Protein AF-0000000069709014 (afdb_homodimer)

Sequence (276 aa):
MPGSPRDLDAILAPIDGSDCSFRALEFATGMAAQYDATLDVVHVTDEESAATDDLRTRARTLLDAAAIPTDLEVVEELDLEFRPAEQVGKTVLHLVTDRGYDHVVMGHHGSGTFERALIGSAAETVVEADRVPVTIVPMPGSPRDLDAILAPIDGSDCSFRALEFATGMAAQYDATLDVVHVTDEESAATDDLRTRARTLLDAAAIPTDLEVVEELDLEFRPAEQVGKTVLHLVTDRGYDHVVMGHHGSGTFERALIGSAAETVVEADRVPVTIVP

Foldseek 3Di:
DLPDPLAFAEEEQEAALDPQSVVLLLVVLVVCLVRVHEYEYEYEDQDDDPSVVVVVVSSVVSNVVSPHNYDHDYDHDQDPPDDRLLSLLVVVVVCCVVVVGQEYTGEQEHPDDDPDPPGGSSLVSNVVVVDHYYHYTD/DLPDPLAFAEEEQEAALDPQSVVLLLVVLVVCLVRVHEYEYEYEDQDDDPSVVVVVVSSVVSNVVSVHNYHYDYDHDQDPPDDRLLSLLVVVVVCCVVVVGQEYTGEQEHPDDDPDPPGGSSLVSNVVVVDHYYHYTD

InterPro domains:
  IPR006015 Universal stress protein A family [PR01438] (8-26)
  IPR006015 Universal stress protein A family [PR01438] (98-110)
  IPR006015 Universal stress protein A family [PR01438] (116-138)
  IPR006016 UspA [PF00582] (10-138)
  IPR014729 Rossmann-like alpha/beta/alpha sandwich fold [G3DSA:3.40.50.620] (8-138)

Radius of gyration: 18.24 Å; Cα contacts (8 Å, |Δi|>4): 595; chains: 2; bounding box: 40×60×38 Å

Nearest PDB structures (foldseek):
  2z09-assembly1_A  TM=7.811E-01  e=1.060E-07  Thermus thermophilus
  5ahw-assembly1_B  TM=8.581E-01  e=7.803E-07  Mycolicibacterium smegmatis MC2 155
  5ahw-assembly2_D  TM=7.615E-01  e=1.285E-06  Mycolicibacterium smegmatis MC2 155
  6hcd-assembly2_D  TM=7.039E-01  e=7.331E-07  Archaeoglobus fulgidus
  6hcd-assembly1_A  TM=7.028E-01  e=1.456E-06  Archaeoglobus fulgidus

Solvent-accessible surface area (backbone atoms only — not comparable to full-atom values): 14237 Å² total; per-residue (Å²): 118,86,63,57,47,74,56,52,59,30,36,37,26,53,38,73,72,28,71,28,14,50,47,11,40,50,30,43,48,26,45,21,56,65,52,72,21,40,35,36,33,35,33,70,34,78,64,96,40,74,66,48,51,53,38,49,51,54,52,47,52,55,43,61,73,59,73,46,74,60,51,78,42,75,42,74,66,45,64,80,87,42,60,68,46,58,38,42,14,50,50,51,49,49,47,34,68,74,69,60,39,58,31,36,26,27,22,36,47,58,75,62,91,65,88,83,49,70,46,23,58,28,49,44,47,45,58,43,64,47,79,46,35,32,32,36,19,74,119,85,61,58,47,74,56,52,59,29,35,36,26,54,37,74,72,27,73,28,14,49,48,11,40,48,30,43,49,26,47,21,57,63,51,72,20,41,35,36,34,37,32,70,34,78,64,96,39,73,66,49,52,53,38,50,52,54,51,48,53,55,43,60,72,59,73,47,76,58,52,77,42,75,42,73,68,49,62,83,88,42,60,67,46,59,39,45,13,50,50,52,48,48,46,34,70,75,70,59,40,57,30,37,27,25,22,34,48,60,75,64,90,65,88,84,50,69,47,24,57,28,48,45,48,46,58,44,63,47,77,47,37,32,33,36,19,74

Structure (mmCIF, N/CA/C/O backbone):
data_AF-0000000069709014-model_v1
#
loop_
_entity.id
_entity.type
_entity.pdbx_description
1 polymer 'UspA domain-containing protein'
#
loop_
_atom_site.group_PDB
_atom_site.id
_atom_site.type_symbol
_atom_site.label_atom_id
_atom_site.label_alt_id
_atom_site.label_comp_id
_atom_site.label_asym_id
_atom_site.label_entity_id
_atom_site.label_seq_id
_atom_site.pdbx_PDB_ins_code
_atom_site.Cartn_x
_atom_site.Cartn_y
_atom_site.Cartn_z
_atom_site.occupancy
_atom_site.B_iso_or_equiv
_atom_site.auth_seq_id
_atom_site.auth_comp_id
_atom_site.auth_asym_id
_atom_site.auth_atom_id
_atom_site.pdbx_PDB_model_num
ATOM 1 N N . MET A 1 1 ? -9.789 6.203 -15.586 1 28.22 1 MET A N 1
ATOM 2 C CA . MET A 1 1 ? -9.727 7.004 -14.367 1 28.22 1 MET A CA 1
ATOM 3 C C . MET A 1 1 ? -9.438 6.133 -13.148 1 28.22 1 MET A C 1
ATOM 5 O O . MET A 1 1 ? -9.867 4.98 -13.094 1 28.22 1 MET A O 1
ATOM 9 N N . PRO A 1 2 ? -8.344 6.383 -12.414 1 37.88 2 PRO A N 1
ATOM 10 C CA . PRO A 1 2 ? -8.266 5.512 -11.242 1 37.88 2 PRO A CA 1
ATOM 11 C C . PRO A 1 2 ? -9.625 5.289 -10.578 1 37.88 2 PRO A C 1
ATOM 13 O O . PRO A 1 2 ? -10.484 6.172 -10.617 1 37.88 2 PRO A O 1
ATOM 16 N N . GLY A 1 3 ? -10.172 4.199 -10.719 1 40.22 3 GLY A N 1
ATOM 17 C CA . GLY A 1 3 ? -11.469 3.959 -10.102 1 40.22 3 GLY A CA 1
ATOM 18 C C . GLY A 1 3 ? -11.625 4.656 -8.766 1 40.22 3 GLY A C 1
ATOM 19 O O . GLY A 1 3 ? -10.656 5.168 -8.203 1 40.22 3 GLY A O 1
ATOM 20 N N . SER A 1 4 ? -12.734 5.082 -8.43 1 50.09 4 SER A N 1
ATOM 21 C CA . SER A 1 4 ? -13.016 5.695 -7.137 1 50.09 4 SER A CA 1
ATOM 22 C C . SER A 1 4 ? -12.461 4.855 -5.996 1 50.09 4 SER A C 1
ATOM 24 O O . SER A 1 4 ? -12.484 3.623 -6.055 1 50.09 4 SER A O 1
ATOM 26 N N . PRO A 1 5 ? -11.469 5.375 -5.23 1 54.69 5 PRO A N 1
ATOM 27 C CA . PRO A 1 5 ? -10.898 4.676 -4.074 1 54.69 5 PRO A CA 1
ATOM 28 C C . PRO A 1 5 ? -11.922 3.805 -3.348 1 54.69 5 PRO A C 1
ATOM 30 O O . PRO A 1 5 ? -11.547 2.961 -2.529 1 54.69 5 PRO A O 1
ATOM 33 N N . ARG A 1 6 ? -13.305 4.062 -3.756 1 61.41 6 ARG A N 1
ATOM 34 C CA . ARG A 1 6 ? -14.375 3.346 -3.066 1 61.41 6 ARG A CA 1
ATOM 35 C C . ARG A 1 6 ? -14.641 1.995 -3.723 1 61.41 6 ARG A C 1
ATOM 37 O O . ARG A 1 6 ? -15.336 1.147 -3.154 1 61.41 6 ARG A O 1
ATOM 44 N N . ASP A 1 7 ? -13.875 1.847 -4.926 1 79.38 7 ASP A N 1
ATOM 45 C CA . ASP A 1 7 ? -14.211 0.583 -5.574 1 79.38 7 ASP A CA 1
ATOM 46 C C . ASP A 1 7 ? -12.953 -0.191 -5.957 1 79.38 7 ASP A C 1
ATOM 48 O O . ASP A 1 7 ? -12.078 0.336 -6.648 1 79.38 7 ASP A O 1
ATOM 52 N N . LEU A 1 8 ? -12.633 -1.187 -5.227 1 88.31 8 LEU A N 1
ATOM 53 C CA . LEU A 1 8 ? -11.617 -2.156 -5.617 1 88.31 8 LEU A CA 1
ATOM 54 C C . LEU A 1 8 ? -12.258 -3.395 -6.238 1 88.31 8 LEU A C 1
ATOM 56 O O . LEU A 1 8 ? -13.133 -4.016 -5.633 1 88.31 8 LEU A O 1
ATOM 60 N N . ASP A 1 9 ? -11.836 -3.676 -7.465 1 89.88 9 ASP A N 1
ATOM 61 C CA . ASP A 1 9 ? -12.508 -4.754 -8.188 1 89.88 9 ASP A CA 1
ATOM 62 C C . ASP A 1 9 ? -11.648 -6.02 -8.203 1 89.88 9 ASP A C 1
ATOM 64 O O . ASP A 1 9 ? -12.164 -7.125 -8.039 1 89.88 9 ASP A O 1
ATOM 68 N N . ALA A 1 10 ? -10.391 -5.789 -8.469 1 91.06 10 ALA A N 1
ATOM 69 C CA . ALA A 1 10 ? -9.508 -6.941 -8.648 1 91.06 10 ALA A CA 1
ATOM 70 C C . ALA A 1 10 ? -8.156 -6.707 -7.98 1 91.06 10 ALA A C 1
ATOM 72 O O . ALA A 1 10 ? -7.418 -5.793 -8.359 1 91.06 10 ALA A O 1
ATOM 73 N N . ILE A 1 11 ? -7.801 -7.586 -7.039 1 93 11 ILE A N 1
ATOM 74 C CA . ILE A 1 11 ? -6.57 -7.477 -6.262 1 93 11 ILE A CA 1
ATOM 75 C C . ILE A 1 11 ? -5.609 -8.602 -6.652 1 93 11 ILE A C 1
ATOM 77 O O . ILE A 1 11 ? -6.027 -9.75 -6.82 1 93 11 ILE A O 1
ATOM 81 N N . LEU A 1 12 ? -4.371 -8.242 -6.891 1 93.44 12 LEU A N 1
ATOM 82 C CA . LEU A 1 12 ? -3.32 -9.219 -7.133 1 93.44 12 LEU A CA 1
ATOM 83 C C . LEU A 1 12 ? -2.391 -9.336 -5.93 1 93.44 12 LEU A C 1
ATOM 85 O O . LEU A 1 12 ? -1.938 -8.32 -5.395 1 93.44 12 LEU A O 1
ATOM 89 N N . ALA A 1 13 ? -2.137 -10.555 -5.523 1 93.88 13 ALA A N 1
ATOM 90 C CA . ALA A 1 13 ? -1.192 -10.812 -4.438 1 93.88 13 ALA A CA 1
ATOM 91 C C . ALA A 1 13 ? -0.098 -11.773 -4.883 1 93.88 13 ALA A C 1
ATOM 93 O O . ALA A 1 13 ? -0.317 -12.992 -4.941 1 93.88 13 ALA A O 1
ATOM 94 N N . PRO A 1 14 ? 1.072 -11.25 -5.16 1 92.94 14 PRO A N 1
ATOM 95 C CA . PRO A 1 14 ? 2.207 -12.141 -5.41 1 92.94 14 PRO A CA 1
ATOM 96 C C . PRO A 1 14 ? 2.779 -12.742 -4.129 1 92.94 14 PRO A C 1
ATOM 98 O O . PRO A 1 14 ? 2.951 -12.031 -3.135 1 92.94 14 PRO A O 1
ATOM 101 N N . ILE A 1 15 ? 3.055 -14.078 -4.168 1 89.88 15 ILE A N 1
ATOM 102 C CA . ILE A 1 15 ? 3.648 -14.734 -3.008 1 89.88 15 ILE A CA 1
ATOM 103 C C . ILE A 1 15 ? 4.871 -15.539 -3.439 1 89.88 15 ILE A C 1
ATOM 105 O O . ILE A 1 15 ? 4.965 -15.969 -4.59 1 89.88 15 ILE A O 1
ATOM 109 N N . ASP A 1 16 ? 5.793 -15.68 -2.459 1 86.19 16 ASP A N 1
ATOM 110 C CA . ASP A 1 16 ? 7.016 -16.406 -2.799 1 86.19 16 ASP A CA 1
ATOM 111 C C . ASP A 1 16 ? 7.324 -17.484 -1.761 1 86.19 16 ASP A C 1
ATOM 113 O O . ASP A 1 16 ? 8.422 -18.047 -1.754 1 86.19 16 ASP A O 1
ATOM 117 N N . GLY A 1 17 ? 6.406 -17.688 -0.845 1 85.81 17 GLY A N 1
ATOM 118 C CA . GLY A 1 17 ? 6.582 -18.719 0.164 1 85.81 17 GLY A CA 1
ATOM 119 C C . GLY A 1 17 ? 7.125 -18.188 1.476 1 85.81 17 GLY A C 1
ATOM 120 O O . GLY A 1 17 ? 7.18 -18.906 2.473 1 85.81 17 GLY A O 1
ATOM 121 N N . SER A 1 18 ? 7.586 -16.984 1.535 1 88.5 18 SER A N 1
ATOM 122 C CA . SER A 1 18 ? 8.078 -16.375 2.768 1 88.5 18 SER A CA 1
ATOM 123 C C . SER A 1 18 ? 6.934 -16.016 3.709 1 88.5 18 SER A C 1
ATOM 125 O O . SER A 1 18 ? 5.793 -15.859 3.27 1 88.5 18 SER A O 1
ATOM 127 N N . ASP A 1 19 ? 7.199 -15.977 5.008 1 91.56 19 ASP A N 1
ATOM 128 C CA . ASP A 1 19 ? 6.199 -15.578 5.992 1 91.56 19 ASP A CA 1
ATOM 129 C C . ASP A 1 19 ? 5.641 -14.188 5.68 1 91.56 19 ASP A C 1
ATOM 131 O O . ASP A 1 19 ? 4.441 -13.945 5.844 1 91.56 19 ASP A O 1
ATOM 135 N N . CYS A 1 20 ? 6.469 -13.344 5.191 1 93.44 20 CYS A N 1
ATOM 136 C CA . CYS A 1 20 ? 6.047 -11.992 4.84 1 93.44 20 CYS A CA 1
ATOM 137 C C . CYS A 1 20 ? 5.043 -12.016 3.691 1 93.44 20 CYS A C 1
ATOM 139 O O . CYS A 1 20 ? 4.039 -11.305 3.723 1 93.44 20 CYS A O 1
ATOM 141 N N . SER A 1 21 ? 5.328 -12.805 2.68 1 92.5 21 SER A N 1
ATOM 142 C CA . SER A 1 21 ? 4.41 -12.883 1.549 1 92.5 21 SER A CA 1
ATOM 143 C C . SER A 1 21 ? 3.068 -13.477 1.964 1 92.5 21 SER A C 1
ATOM 145 O O . SER A 1 21 ? 2.025 -13.102 1.424 1 92.5 21 SER A O 1
ATOM 147 N N . PHE A 1 22 ? 3.082 -14.352 2.969 1 90.88 22 PHE A N 1
ATOM 148 C CA . PHE A 1 22 ? 1.819 -14.93 3.414 1 90.88 22 PHE A CA 1
ATOM 149 C C . PHE A 1 22 ? 1.063 -13.953 4.309 1 90.88 22 PHE A C 1
ATOM 151 O O . PHE A 1 22 ? -0.169 -13.922 4.297 1 90.88 22 PHE A O 1
ATOM 158 N N . ARG A 1 23 ? 1.76 -13.133 5.051 1 93.5 23 ARG A N 1
ATOM 159 C CA . ARG A 1 23 ? 1.081 -12.047 5.754 1 93.5 23 ARG A CA 1
ATOM 160 C C . ARG A 1 23 ? 0.407 -11.094 4.773 1 93.5 23 ARG A C 1
ATOM 162 O O . ARG A 1 23 ? -0.705 -10.625 5.023 1 93.5 23 ARG A O 1
ATOM 169 N N . ALA A 1 24 ? 1.113 -10.883 3.693 1 95.06 24 ALA A N 1
ATOM 170 C CA . ALA A 1 24 ? 0.535 -10.039 2.65 1 95.06 24 ALA A CA 1
ATOM 171 C C . ALA A 1 24 ? -0.708 -10.688 2.047 1 95.06 24 ALA A C 1
ATOM 173 O O . ALA A 1 24 ? -1.701 -10.008 1.778 1 95.06 24 ALA A O 1
ATOM 174 N N . LEU A 1 25 ? -0.618 -11.945 1.846 1 90.62 25 LEU A N 1
ATOM 175 C CA . LEU A 1 25 ? -1.78 -12.656 1.319 1 90.62 25 LEU A CA 1
ATOM 176 C C . LEU A 1 25 ? -2.949 -12.586 2.297 1 90.62 25 LEU A C 1
ATOM 178 O O . LEU A 1 25 ? -4.094 -12.367 1.89 1 90.62 25 LEU A O 1
ATOM 182 N N . GLU A 1 26 ? -2.703 -12.812 3.502 1 90.62 26 GLU A N 1
ATOM 183 C CA . GLU A 1 26 ? -3.756 -12.688 4.504 1 90.62 26 GLU A CA 1
ATOM 184 C C . GLU A 1 26 ? -4.391 -11.297 4.469 1 90.62 26 GLU A C 1
ATOM 186 O O . GLU A 1 26 ? -5.613 -11.172 4.508 1 90.62 26 GLU A O 1
ATOM 191 N N . PHE A 1 27 ? -3.594 -10.305 4.371 1 93.38 27 PHE A N 1
ATOM 192 C CA . PHE A 1 27 ? -4.082 -8.938 4.254 1 93.38 27 PHE A CA 1
ATOM 193 C C . PHE A 1 27 ? -4.941 -8.773 3.008 1 93.38 27 PHE A C 1
ATOM 195 O O . PHE A 1 27 ? -6.027 -8.188 3.066 1 93.38 27 PHE A O 1
ATOM 202 N N . ALA A 1 28 ? -4.449 -9.297 1.929 1 91.94 28 ALA A N 1
ATOM 203 C CA . ALA A 1 28 ? -5.152 -9.203 0.652 1 91.94 28 ALA A CA 1
ATOM 204 C C . ALA A 1 28 ? -6.52 -9.883 0.728 1 91.94 28 ALA A C 1
ATOM 206 O O . ALA A 1 28 ? -7.496 -9.391 0.152 1 91.94 28 ALA A O 1
ATOM 207 N N . THR A 1 29 ? -6.555 -11 1.402 1 88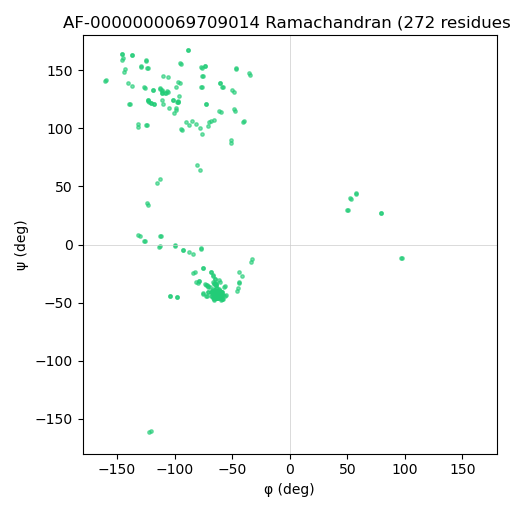.81 29 THR A N 1
ATOM 208 C CA . THR A 1 29 ? -7.82 -11.703 1.551 1 88.81 29 THR A CA 1
ATOM 209 C C . THR A 1 29 ? -8.828 -10.859 2.324 1 88.81 29 THR A C 1
ATOM 211 O O . THR A 1 29 ? -10 -10.789 1.956 1 88.81 29 THR A O 1
ATOM 214 N N . GLY A 1 30 ? -8.398 -10.289 3.383 1 87.81 30 GLY A N 1
ATOM 215 C CA . GLY A 1 30 ? -9.266 -9.383 4.117 1 87.81 30 GLY A CA 1
ATOM 216 C C . GLY A 1 30 ? -9.75 -8.211 3.283 1 87.81 30 GLY A C 1
ATOM 217 O O . GLY A 1 30 ? -10.922 -7.852 3.334 1 87.81 30 GLY A O 1
ATOM 218 N N . MET A 1 31 ? -8.859 -7.656 2.531 1 91.31 31 MET A N 1
ATOM 219 C CA . MET A 1 31 ? -9.203 -6.523 1.677 1 91.31 31 MET A CA 1
ATOM 220 C C . MET A 1 31 ? -10.219 -6.934 0.613 1 91.31 31 MET A C 1
ATOM 222 O O . MET A 1 31 ? -11.203 -6.227 0.38 1 91.31 31 MET A O 1
ATOM 226 N N . ALA A 1 32 ? -9.953 -8.023 0.006 1 88.06 32 ALA A N 1
ATOM 227 C CA . ALA A 1 32 ? -10.867 -8.523 -1.021 1 88.06 32 ALA A CA 1
ATOM 228 C C . ALA A 1 32 ? -12.266 -8.75 -0.448 1 88.06 32 ALA A C 1
ATOM 230 O O . ALA A 1 32 ? -13.266 -8.445 -1.097 1 88.06 32 ALA A O 1
ATOM 231 N N . ALA A 1 33 ? -12.273 -9.273 0.711 1 86.44 33 ALA A N 1
ATOM 232 C CA . ALA A 1 33 ? -13.555 -9.516 1.371 1 86.44 33 ALA A CA 1
ATOM 233 C C . ALA A 1 33 ? -14.281 -8.211 1.662 1 86.44 33 ALA A C 1
ATOM 235 O O . ALA A 1 33 ? -15.492 -8.109 1.453 1 86.44 33 ALA A O 1
ATOM 236 N N . GLN A 1 34 ? -13.555 -7.238 2.152 1 87.31 34 GLN A N 1
ATOM 237 C CA . GLN A 1 34 ? -14.148 -5.953 2.51 1 87.31 34 GLN A CA 1
ATOM 238 C C . GLN A 1 34 ? -14.711 -5.242 1.282 1 87.31 34 GLN A C 1
ATOM 240 O O . GLN A 1 34 ? -15.766 -4.613 1.352 1 87.31 34 GLN A O 1
ATOM 245 N N . TYR A 1 35 ? -14.039 -5.414 0.164 1 89 35 TYR A N 1
ATOM 246 C CA . TYR A 1 35 ? -14.406 -4.656 -1.026 1 89 35 TYR A CA 1
ATOM 247 C C . TYR A 1 35 ? -15.25 -5.508 -1.973 1 89 35 TYR A C 1
ATOM 249 O O . TYR A 1 35 ? -15.672 -5.035 -3.031 1 89 35 TYR A O 1
ATOM 257 N N . ASP A 1 36 ? -15.477 -6.758 -1.541 1 86.94 36 ASP A N 1
ATOM 258 C CA . ASP A 1 36 ? -16.109 -7.711 -2.451 1 86.94 36 ASP A CA 1
ATOM 259 C C . ASP A 1 36 ? -15.359 -7.77 -3.783 1 86.94 36 ASP A C 1
ATOM 261 O O . ASP A 1 36 ? -15.984 -7.715 -4.848 1 86.94 36 ASP A O 1
ATOM 265 N N . ALA A 1 37 ? -14.094 -7.723 -3.695 1 87.62 37 ALA A N 1
ATOM 266 C CA . ALA A 1 37 ? -13.211 -7.754 -4.859 1 87.62 37 ALA A CA 1
ATOM 267 C C . ALA A 1 37 ? -12.727 -9.172 -5.145 1 87.62 37 ALA A C 1
ATOM 269 O O . ALA A 1 37 ? -12.703 -10.016 -4.246 1 87.62 37 ALA A O 1
ATOM 270 N N . THR A 1 38 ? -12.359 -9.398 -6.402 1 86.94 38 THR A N 1
ATOM 271 C CA . THR A 1 38 ?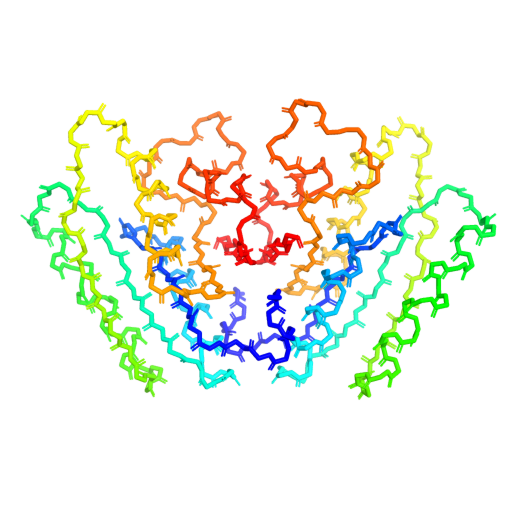 -11.68 -10.648 -6.715 1 86.94 38 THR A CA 1
ATOM 272 C C . THR A 1 38 ? -10.219 -10.594 -6.254 1 86.94 38 THR A C 1
ATOM 274 O O . THR A 1 38 ? -9.617 -9.516 -6.203 1 86.94 38 THR A O 1
ATOM 277 N N . LEU A 1 39 ? -9.75 -11.703 -5.828 1 89.69 39 LEU A N 1
ATOM 278 C CA . LEU A 1 39 ? -8.352 -11.836 -5.43 1 89.69 39 LEU A CA 1
ATOM 279 C C . LEU A 1 39 ? -7.664 -12.938 -6.234 1 89.69 39 LEU A C 1
ATOM 281 O O . LEU A 1 39 ? -8.141 -14.07 -6.277 1 89.69 39 LEU A O 1
ATOM 285 N N . ASP A 1 40 ? -6.59 -12.547 -6.895 1 89.25 40 ASP A N 1
ATOM 286 C CA . ASP A 1 40 ? -5.742 -13.539 -7.555 1 89.25 40 ASP A CA 1
ATOM 287 C C . ASP A 1 40 ? -4.371 -13.617 -6.887 1 89.25 40 ASP A C 1
ATOM 289 O O . ASP A 1 40 ? -3.793 -12.594 -6.52 1 89.25 40 ASP A O 1
ATOM 293 N N . VAL A 1 41 ? -3.986 -14.805 -6.684 1 90.38 41 VAL A N 1
ATOM 294 C CA . VAL A 1 41 ? -2.688 -15.086 -6.078 1 90.38 41 VAL A CA 1
ATOM 295 C C . VAL A 1 41 ? -1.732 -15.641 -7.133 1 90.38 41 VAL A C 1
ATOM 297 O O . VAL A 1 41 ? -2.086 -16.562 -7.875 1 90.38 41 VAL A O 1
ATOM 300 N N . VAL A 1 42 ? -0.531 -15.031 -7.172 1 86.88 42 VAL A N 1
ATOM 301 C CA . VAL A 1 42 ? 0.411 -15.484 -8.188 1 86.88 42 VAL A CA 1
ATOM 302 C C . VAL A 1 42 ? 1.74 -15.852 -7.531 1 86.88 42 VAL A C 1
ATOM 304 O O . VAL A 1 42 ? 2.205 -15.156 -6.625 1 86.88 42 VAL A O 1
ATOM 307 N N . HIS A 1 43 ? 2.211 -16.875 -7.914 1 85.12 43 HIS A N 1
ATOM 308 C CA . HIS A 1 43 ? 3.562 -17.312 -7.578 1 85.12 43 HIS A CA 1
ATOM 309 C C . HIS A 1 43 ? 4.41 -17.5 -8.828 1 85.12 43 HIS A C 1
ATOM 311 O O . HIS A 1 43 ? 4.051 -18.281 -9.719 1 85.12 43 HIS A O 1
ATOM 317 N N . VAL A 1 44 ? 5.508 -16.734 -8.812 1 77.31 44 VAL A N 1
ATOM 318 C CA . VAL A 1 44 ? 6.398 -16.812 -9.969 1 77.31 44 VAL A CA 1
ATOM 319 C C . VAL A 1 44 ? 7.57 -17.734 -9.656 1 77.31 44 VAL A C 1
ATOM 321 O O . VAL A 1 44 ? 8.305 -17.516 -8.688 1 77.31 44 VAL A O 1
ATOM 324 N N . THR A 1 45 ? 7.672 -18.781 -10.328 1 72.94 45 THR A N 1
ATOM 325 C CA . THR A 1 45 ? 8.75 -19.75 -10.125 1 72.94 45 THR A CA 1
ATOM 326 C C . THR A 1 45 ? 9.188 -20.359 -11.453 1 72.94 45 THR A C 1
ATOM 328 O O . THR A 1 45 ? 8.438 -20.328 -12.43 1 72.94 45 THR A O 1
ATOM 331 N N . ASP A 1 46 ? 10.484 -20.688 -11.484 1 64.62 46 ASP A N 1
ATOM 332 C CA . ASP A 1 46 ? 10.984 -21.375 -12.68 1 64.62 46 ASP A CA 1
ATOM 333 C C . ASP A 1 46 ? 10.695 -22.875 -12.609 1 64.62 46 ASP A C 1
ATOM 335 O O . ASP A 1 46 ? 10.828 -23.578 -13.617 1 64.62 46 ASP A O 1
ATOM 339 N N . GLU A 1 47 ? 10.516 -23.406 -11.406 1 62.62 47 GLU A N 1
ATOM 340 C CA . GLU A 1 47 ? 10.352 -24.859 -11.359 1 62.62 47 GLU A CA 1
ATOM 341 C C . GLU A 1 47 ? 9.234 -25.266 -10.398 1 62.62 47 GLU A C 1
ATOM 343 O O . GLU A 1 47 ? 8.984 -24.562 -9.406 1 62.62 47 GLU A O 1
ATOM 348 N N . GLU A 1 48 ? 8.352 -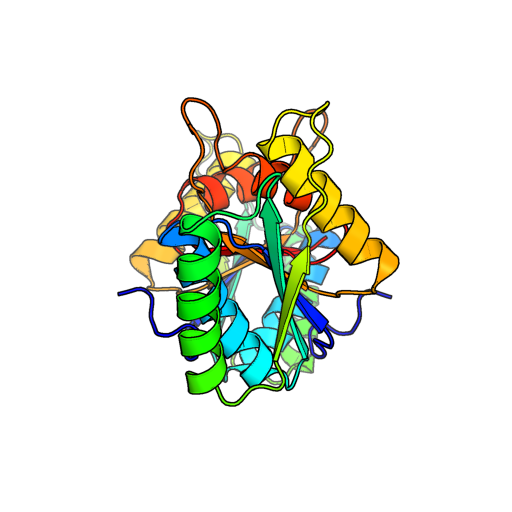26.281 -10.891 1 63.47 48 GLU A N 1
ATOM 349 C CA . GLU A 1 48 ? 7.434 -26.938 -9.961 1 63.47 48 GLU A CA 1
ATOM 350 C C . GLU A 1 48 ? 8.195 -27.812 -8.961 1 63.47 48 GLU A C 1
ATOM 352 O O . GLU A 1 48 ? 9.055 -28.594 -9.344 1 63.47 48 GLU A O 1
ATOM 357 N N . SER A 1 49 ? 8.281 -27.359 -7.73 1 70.81 49 SER A N 1
ATOM 358 C CA . SER A 1 49 ? 8.992 -28.078 -6.672 1 70.81 49 SER A CA 1
ATOM 359 C C . SER A 1 49 ? 8.086 -28.328 -5.473 1 70.81 49 SER A C 1
ATOM 361 O O . SER A 1 49 ? 6.957 -27.844 -5.426 1 70.81 49 SER A O 1
ATOM 363 N N . ALA A 1 50 ? 8.484 -29.328 -4.688 1 69.44 50 ALA A N 1
ATOM 364 C CA . ALA A 1 50 ? 7.793 -29.578 -3.426 1 69.44 50 ALA A CA 1
ATOM 365 C C . ALA A 1 50 ? 7.523 -28.266 -2.684 1 69.44 50 ALA A C 1
ATOM 367 O O . ALA A 1 50 ? 6.477 -28.109 -2.049 1 69.44 50 ALA A O 1
ATOM 368 N N . ALA A 1 51 ? 8.406 -27.422 -2.861 1 71.94 51 ALA A N 1
ATOM 369 C CA . ALA A 1 51 ? 8.25 -26.109 -2.23 1 71.94 51 ALA A CA 1
ATOM 370 C C . ALA A 1 51 ? 7.066 -25.359 -2.818 1 71.94 51 ALA A C 1
ATOM 372 O O . ALA A 1 51 ? 6.32 -24.688 -2.092 1 71.94 51 ALA A O 1
ATOM 373 N N . THR A 1 52 ? 6.914 -25.625 -4.059 1 78.38 52 THR A N 1
ATOM 374 C CA . THR A 1 52 ? 5.789 -24.969 -4.723 1 78.38 52 THR A CA 1
ATOM 375 C C . THR A 1 52 ? 4.465 -25.578 -4.27 1 78.38 52 THR A C 1
ATOM 377 O O . THR A 1 52 ? 3.475 -24.875 -4.094 1 78.38 52 THR A O 1
ATOM 380 N N . ASP A 1 53 ? 4.523 -26.844 -4.031 1 79.25 53 ASP A N 1
ATOM 381 C CA . ASP A 1 53 ? 3.311 -27.516 -3.568 1 79.25 53 ASP A CA 1
ATOM 382 C C . ASP A 1 53 ? 2.926 -27.047 -2.17 1 79.25 53 ASP A C 1
ATOM 384 O O . ASP A 1 53 ? 1.745 -26.828 -1.884 1 79.25 53 ASP A O 1
ATOM 388 N N . ASP A 1 54 ? 3.852 -26.953 -1.354 1 84.06 54 ASP A N 1
ATOM 389 C CA . ASP A 1 54 ? 3.604 -26.484 0.002 1 84.06 54 ASP A CA 1
ATOM 390 C C . ASP A 1 54 ? 3.051 -25.062 -0.009 1 84.06 54 ASP A C 1
ATOM 392 O O . ASP A 1 54 ? 2.146 -24.734 0.762 1 84.06 54 ASP A O 1
ATOM 396 N N . LEU A 1 55 ? 3.625 -24.312 -0.873 1 84.5 55 LEU A N 1
ATOM 397 C CA . LEU A 1 55 ? 3.164 -22.938 -1.025 1 84.5 55 LEU A CA 1
ATOM 398 C C . LEU A 1 55 ? 1.708 -22.906 -1.478 1 84.5 55 LEU A C 1
ATOM 400 O O . LEU A 1 55 ? 0.907 -22.141 -0.937 1 84.5 55 LEU A O 1
ATOM 404 N N . ARG A 1 56 ? 1.395 -23.719 -2.377 1 83.12 56 ARG A N 1
ATOM 405 C CA . ARG A 1 56 ? 0.031 -23.781 -2.893 1 83.12 56 ARG A CA 1
ATOM 406 C C . ARG A 1 56 ? -0.95 -24.188 -1.798 1 83.12 56 ARG A C 1
ATOM 408 O O . ARG A 1 56 ? -2.039 -23.625 -1.689 1 83.12 56 ARG A O 1
ATOM 415 N N . THR A 1 57 ? -0.514 -25.156 -1.038 1 85.56 57 THR A N 1
ATOM 416 C CA . THR A 1 57 ? -1.375 -25.656 0.028 1 85.56 57 THR A CA 1
ATOM 417 C C . THR A 1 57 ? -1.624 -24.578 1.074 1 85.56 57 THR A C 1
ATOM 419 O O . THR A 1 57 ? -2.76 -24.375 1.504 1 85.56 57 THR A O 1
ATOM 422 N N . ARG A 1 58 ? -0.601 -23.922 1.413 1 86.31 58 ARG A N 1
ATOM 423 C CA . ARG A 1 58 ? -0.74 -22.875 2.414 1 86.31 58 ARG A CA 1
ATOM 424 C C . ARG A 1 58 ? -1.606 -21.734 1.891 1 86.31 58 ARG A C 1
ATOM 426 O O . ARG A 1 58 ? -2.447 -21.203 2.619 1 86.31 58 ARG A O 1
ATOM 433 N N . ALA A 1 59 ? -1.376 -21.375 0.693 1 85.06 59 ALA A N 1
ATOM 434 C CA . ALA A 1 59 ? -2.18 -20.312 0.083 1 85.06 59 ALA A CA 1
ATOM 435 C C . ALA A 1 59 ? -3.656 -20.703 0.044 1 85.06 59 ALA A C 1
ATOM 437 O O . ALA A 1 59 ? -4.523 -19.906 0.409 1 85.06 59 ALA A O 1
ATOM 438 N N . ARG A 1 60 ? -3.926 -21.922 -0.32 1 83.69 60 ARG A N 1
ATOM 439 C CA . ARG A 1 60 ? -5.301 -22.406 -0.402 1 83.69 60 ARG A CA 1
ATOM 440 C C . ARG A 1 60 ? -5.969 -22.391 0.968 1 83.69 60 ARG A C 1
ATOM 442 O O . ARG A 1 60 ? -7.152 -22.062 1.083 1 83.69 60 ARG A O 1
ATOM 449 N N . THR A 1 61 ? -5.215 -22.766 1.952 1 84.88 61 THR A N 1
ATOM 450 C CA . THR A 1 61 ? -5.746 -22.766 3.309 1 84.88 61 THR A CA 1
ATOM 451 C C . THR A 1 61 ? -6.195 -21.375 3.713 1 84.88 61 THR A C 1
ATOM 453 O O . THR A 1 61 ? -7.281 -21.203 4.27 1 84.88 61 THR A O 1
ATOM 456 N N . LEU A 1 62 ? -5.383 -20.438 3.41 1 81.62 62 LEU A N 1
ATOM 457 C CA . LEU A 1 62 ? -5.707 -19.047 3.736 1 81.62 62 LEU A CA 1
ATOM 458 C C . LEU A 1 62 ? -6.926 -18.578 2.951 1 81.62 62 LEU A C 1
ATOM 460 O O . LEU A 1 62 ? -7.801 -17.906 3.5 1 81.62 62 LEU A O 1
ATOM 464 N N . LEU A 1 63 ? -6.965 -18.922 1.732 1 82.19 63 LEU A N 1
ATOM 465 C CA . LEU A 1 63 ? -8.047 -18.484 0.854 1 82.19 63 LEU A CA 1
ATOM 466 C C . LEU A 1 63 ? -9.359 -19.141 1.254 1 82.19 63 LEU A C 1
ATOM 468 O O . LEU A 1 63 ? -10.414 -18.5 1.241 1 82.19 63 LEU A O 1
ATOM 472 N N . ASP A 1 64 ? -9.281 -20.391 1.581 1 80.69 64 ASP A N 1
ATOM 473 C CA . ASP A 1 64 ? -10.469 -21.125 1.997 1 80.69 64 ASP A CA 1
ATOM 474 C C . ASP A 1 64 ? -11.039 -20.547 3.295 1 80.69 64 ASP A C 1
ATOM 476 O O . ASP A 1 64 ? -12.258 -20.5 3.471 1 80.69 64 ASP A O 1
ATOM 480 N N . ALA A 1 65 ? -10.172 -20.172 4.094 1 80.38 65 ALA A N 1
ATOM 481 C CA . ALA A 1 65 ? -10.602 -19.609 5.375 1 80.38 65 ALA A CA 1
ATOM 482 C C . ALA A 1 65 ? -11.328 -18.281 5.184 1 80.38 65 ALA A C 1
ATOM 484 O O . ALA A 1 65 ? -12.203 -17.938 5.977 1 80.38 65 ALA A O 1
ATOM 485 N N . ALA A 1 66 ? -11.031 -17.609 4.141 1 74.44 66 ALA A N 1
ATOM 486 C CA . ALA A 1 66 ? -11.578 -16.281 3.914 1 74.44 66 ALA A CA 1
ATOM 487 C C . ALA A 1 66 ? -12.867 -16.344 3.088 1 74.44 66 ALA A C 1
ATOM 489 O O . ALA A 1 66 ? -13.594 -15.359 2.982 1 74.44 66 ALA A O 1
ATOM 490 N N . ALA A 1 67 ? -13.328 -17.453 2.58 1 68.69 67 ALA A N 1
ATOM 491 C CA . ALA A 1 67 ? -14.539 -17.656 1.791 1 68.69 67 ALA A CA 1
ATOM 492 C C . ALA A 1 67 ? -14.617 -16.656 0.641 1 68.69 67 ALA A C 1
ATOM 494 O O . ALA A 1 67 ? -15.688 -16.094 0.364 1 68.69 67 ALA A O 1
ATOM 495 N N . ILE A 1 68 ? -13.562 -16.25 0.172 1 63.94 68 ILE A N 1
ATOM 496 C CA . ILE A 1 68 ? -13.57 -15.25 -0.9 1 63.94 68 ILE A CA 1
ATOM 497 C C . ILE A 1 68 ? -13.383 -15.953 -2.246 1 63.94 68 ILE A C 1
ATOM 499 O O . ILE A 1 68 ? -12.719 -16.984 -2.332 1 63.94 68 ILE A O 1
ATOM 503 N N . PRO A 1 69 ? -14.211 -15.547 -3.266 1 59.81 69 PRO A N 1
ATOM 504 C CA . PRO A 1 69 ? -13.914 -16.031 -4.613 1 59.81 69 PRO A CA 1
ATOM 505 C C . PRO A 1 69 ? -12.461 -15.797 -5.023 1 59.81 69 PRO A C 1
ATOM 507 O O . PRO A 1 69 ? -12 -14.656 -5.023 1 59.81 69 PRO A O 1
ATOM 510 N N . THR A 1 70 ? -11.578 -16.672 -4.734 1 63.28 70 THR A N 1
ATOM 511 C CA . THR A 1 70 ? -10.148 -16.531 -4.988 1 63.28 70 THR A CA 1
ATOM 512 C C . THR A 1 70 ? -9.695 -17.484 -6.094 1 63.28 70 THR A C 1
ATOM 514 O O . THR A 1 70 ? -10.164 -18.625 -6.172 1 63.28 70 THR A O 1
ATOM 517 N N . ASP A 1 71 ? -9.094 -16.859 -7.238 1 64.38 71 ASP A N 1
ATOM 518 C CA . ASP A 1 71 ? -8.367 -17.75 -8.141 1 64.38 71 ASP A CA 1
ATOM 519 C C . ASP A 1 71 ? -6.883 -17.781 -7.801 1 64.38 71 ASP A C 1
ATOM 521 O O . ASP A 1 71 ? -6.242 -16.734 -7.68 1 64.38 71 ASP A O 1
ATOM 525 N N . LEU A 1 72 ? -6.488 -18.766 -7.125 1 63.03 72 LEU A N 1
ATOM 526 C CA . LEU A 1 72 ? -5.051 -18.969 -6.988 1 63.03 72 LEU A CA 1
ATOM 527 C C . LEU A 1 72 ? -4.441 -19.422 -8.312 1 63.03 72 LEU A C 1
ATOM 529 O O . LEU A 1 72 ? -4.867 -20.422 -8.891 1 63.03 72 LEU A O 1
ATOM 533 N N . GLU A 1 73 ? -3.807 -18.469 -8.969 1 63.28 73 GLU A N 1
ATOM 534 C CA . GLU A 1 73 ? -3.082 -18.828 -10.18 1 63.28 73 GLU A CA 1
ATOM 535 C C . GLU A 1 73 ? -1.585 -18.953 -9.922 1 63.28 73 GLU A C 1
ATOM 537 O O . GLU A 1 73 ? -0.996 -18.094 -9.25 1 63.28 73 GLU A O 1
ATOM 542 N N . VAL A 1 74 ? -1.045 -20.047 -10.016 1 58.5 74 VAL A N 1
ATOM 543 C CA . VAL A 1 74 ? 0.402 -20.234 -10.047 1 58.5 74 VAL A CA 1
ATOM 544 C C . VAL A 1 74 ? 0.926 -19.969 -11.461 1 58.5 74 VAL A C 1
ATOM 546 O O . VAL A 1 74 ? 0.486 -20.594 -12.422 1 58.5 74 VAL A O 1
ATOM 549 N N . VAL A 1 75 ? 1.523 -18.828 -11.664 1 59.31 75 VAL A N 1
ATOM 550 C CA . VAL A 1 75 ? 2.123 -18.484 -12.945 1 59.31 75 VAL A CA 1
ATOM 551 C C . VAL A 1 75 ? 3.564 -18.984 -12.992 1 59.31 75 VAL A C 1
ATOM 553 O O . VAL A 1 75 ? 4.375 -18.641 -12.125 1 59.31 75 VAL A O 1
ATOM 556 N N . GLU A 1 76 ? 3.736 -19.938 -13.609 1 53.53 76 GLU A N 1
ATOM 557 C CA . GLU A 1 76 ? 5.059 -20.484 -13.898 1 53.53 76 GLU A CA 1
ATOM 558 C C . GLU A 1 76 ? 5.742 -19.703 -15.016 1 53.53 76 GLU A C 1
ATOM 560 O O . GLU A 1 76 ? 5.461 -19.906 -16.203 1 53.53 76 GLU A O 1
ATOM 565 N N . GLU A 1 77 ? 6.082 -18.422 -14.906 1 52.22 77 GLU A N 1
ATOM 566 C CA . GLU A 1 77 ? 6.703 -17.781 -16.062 1 52.22 77 GLU A CA 1
ATOM 567 C C . GLU A 1 77 ? 8.07 -17.188 -15.695 1 52.22 77 GLU A C 1
ATOM 569 O O . GLU A 1 77 ? 8.195 -15.984 -15.516 1 52.22 77 GLU A O 1
ATOM 574 N N . LEU A 1 78 ? 8.781 -17.734 -14.867 1 51.56 78 LEU A N 1
ATOM 575 C CA . LEU A 1 78 ? 10.016 -16.969 -14.727 1 51.56 78 LEU A CA 1
ATOM 576 C C . LEU A 1 78 ? 10.969 -17.25 -15.891 1 51.56 78 LEU A C 1
ATOM 578 O O . LEU A 1 78 ? 11.188 -18.406 -16.25 1 51.56 78 LEU A O 1
ATOM 582 N N . ASP A 1 79 ? 10.992 -16.375 -16.812 1 47.16 79 ASP A N 1
ATOM 583 C CA . ASP A 1 79 ? 12.078 -16.422 -17.797 1 47.16 79 ASP A CA 1
ATOM 584 C C . ASP A 1 79 ? 13.438 -16.281 -17.109 1 47.16 79 ASP A C 1
ATOM 586 O O . ASP A 1 79 ? 13.641 -15.359 -16.328 1 47.16 79 ASP A O 1
ATOM 590 N N . LEU A 1 80 ? 14.203 -17.328 -17.172 1 42.56 80 LEU A N 1
ATOM 591 C CA . LEU A 1 80 ? 15.555 -17.562 -16.688 1 42.56 80 LEU A CA 1
ATOM 592 C C . LEU A 1 80 ? 16.453 -16.359 -16.953 1 42.56 80 LEU A C 1
ATOM 594 O O . LEU A 1 80 ? 17.562 -16.266 -16.422 1 42.56 80 LEU A O 1
ATOM 598 N N . GLU A 1 81 ? 16.25 -15.594 -17.875 1 46.44 81 GLU A N 1
ATOM 599 C CA . GLU A 1 81 ? 17.281 -14.633 -18.25 1 46.44 81 GLU A CA 1
ATOM 600 C C . GLU A 1 81 ? 17.344 -13.477 -17.25 1 46.44 81 GLU A C 1
ATOM 602 O O . GLU A 1 81 ? 18.328 -12.727 -17.219 1 46.44 81 GLU A O 1
ATOM 607 N N . PHE A 1 82 ? 16.328 -13.227 -16.469 1 49.91 82 PHE A N 1
ATOM 608 C CA . PHE A 1 82 ? 16.344 -12.086 -15.555 1 49.91 82 PHE A CA 1
ATOM 609 C C . PHE A 1 82 ? 16.547 -12.555 -14.117 1 49.91 82 PHE A C 1
ATOM 611 O O . PHE A 1 82 ? 16.25 -13.703 -13.789 1 49.91 82 PHE A O 1
ATOM 618 N N . ARG A 1 83 ? 17.281 -11.695 -13.477 1 56 83 ARG A N 1
ATOM 619 C CA . ARG A 1 83 ? 17.391 -12.016 -12.055 1 56 83 ARG A CA 1
ATOM 620 C C . ARG A 1 83 ? 16.016 -12.297 -11.453 1 56 83 ARG A C 1
ATOM 622 O O . ARG A 1 83 ? 15.039 -11.609 -11.766 1 56 83 ARG A O 1
ATOM 629 N N . PRO A 1 84 ? 15.969 -13.281 -10.812 1 59.75 84 PRO A N 1
ATOM 630 C CA . PRO A 1 84 ? 14.695 -13.844 -10.359 1 59.75 84 PRO A CA 1
ATOM 631 C C . PRO A 1 84 ? 13.766 -12.781 -9.773 1 59.75 84 PRO A C 1
ATOM 633 O O . PRO A 1 84 ? 12.57 -12.758 -10.094 1 59.75 84 PRO A O 1
ATOM 636 N N . ALA A 1 85 ? 14.383 -11.805 -8.977 1 58.28 85 ALA A N 1
ATOM 637 C CA . ALA A 1 85 ? 13.492 -10.852 -8.32 1 58.28 85 ALA A CA 1
ATOM 638 C C . ALA A 1 85 ? 12.961 -9.812 -9.32 1 58.28 85 ALA A C 1
ATOM 640 O O . ALA A 1 85 ? 11.789 -9.445 -9.273 1 58.28 85 ALA A O 1
ATOM 641 N N . GLU A 1 86 ? 13.789 -9.336 -10.18 1 66.69 86 GLU A N 1
ATOM 642 C CA . GLU A 1 86 ? 13.367 -8.398 -11.219 1 66.69 86 GLU A CA 1
ATOM 643 C C . GLU A 1 86 ? 12.32 -9.023 -12.133 1 66.69 86 GLU A C 1
ATOM 645 O O . GLU A 1 86 ? 11.375 -8.352 -12.562 1 66.69 86 GLU A O 1
ATOM 650 N N . GLN A 1 87 ? 12.492 -10.195 -12.219 1 76.94 87 GLN A N 1
ATOM 651 C CA . GLN A 1 87 ? 11.547 -10.898 -13.086 1 76.94 87 GLN A CA 1
ATOM 652 C C . GLN A 1 87 ? 10.172 -11.008 -12.438 1 76.94 87 GLN A C 1
ATOM 654 O O . GLN A 1 87 ? 9.148 -10.891 -13.109 1 76.94 87 GLN A O 1
ATOM 659 N N . VAL A 1 88 ? 10.289 -11.156 -11.148 1 82.44 88 VAL A N 1
ATOM 660 C CA . VAL A 1 88 ? 9.031 -11.273 -10.422 1 82.44 88 VAL A CA 1
ATOM 661 C C . VAL A 1 88 ? 8.258 -9.961 -10.523 1 82.44 88 VAL A C 1
ATOM 663 O O . VAL A 1 88 ? 7.078 -9.953 -10.883 1 82.44 88 VAL A O 1
ATOM 666 N N . GLY A 1 89 ? 8.938 -8.883 -10.273 1 88.44 89 GLY A N 1
ATOM 667 C CA . GLY A 1 89 ? 8.297 -7.578 -10.359 1 88.44 89 GLY A CA 1
ATOM 668 C C . GLY A 1 89 ? 7.75 -7.277 -11.742 1 88.44 89 GLY A C 1
ATOM 669 O O . GLY A 1 89 ? 6.625 -6.785 -11.883 1 88.44 89 GLY A O 1
ATOM 670 N N . LYS A 1 90 ? 8.508 -7.641 -12.703 1 89.06 90 LYS A N 1
ATOM 671 C CA . LYS A 1 90 ? 8.086 -7.406 -14.086 1 89.06 90 LYS A CA 1
ATOM 672 C C . LYS A 1 90 ? 6.875 -8.266 -14.438 1 89.06 90 LYS A C 1
ATOM 674 O O . LYS A 1 90 ? 5.969 -7.812 -15.141 1 89.06 90 LYS A O 1
ATOM 679 N N . THR A 1 91 ? 6.93 -9.445 -13.992 1 87.94 91 THR A N 1
ATOM 680 C CA . THR A 1 91 ? 5.793 -10.336 -14.234 1 87.94 91 THR A CA 1
ATOM 681 C C . THR A 1 91 ? 4.531 -9.789 -13.578 1 87.94 91 THR A C 1
ATOM 683 O O . THR A 1 91 ? 3.461 -9.773 -14.188 1 87.94 91 THR A O 1
ATOM 686 N N . VAL A 1 92 ? 4.656 -9.328 -12.375 1 91.19 92 VAL A N 1
ATOM 687 C CA . VAL A 1 92 ? 3.529 -8.758 -11.656 1 91.19 92 VAL A CA 1
ATOM 688 C C . VAL A 1 92 ? 2.979 -7.559 -12.422 1 91.19 92 VAL A C 1
ATOM 690 O O . VAL A 1 92 ? 1.765 -7.434 -12.609 1 91.19 92 VAL A O 1
ATOM 693 N N . LEU A 1 93 ? 3.869 -6.766 -12.953 1 93.31 93 LEU A N 1
ATOM 694 C CA . LEU A 1 93 ? 3.449 -5.582 -13.695 1 93.31 93 LEU A CA 1
ATOM 695 C C . LEU A 1 93 ? 2.738 -5.969 -14.984 1 93.31 93 LEU A C 1
ATOM 697 O O . LEU A 1 93 ? 1.758 -5.332 -15.375 1 93.31 93 LEU A O 1
ATOM 701 N N . HIS A 1 94 ? 3.238 -6.926 -15.586 1 90.25 94 HIS A N 1
ATOM 702 C CA . HIS A 1 94 ? 2.592 -7.418 -16.797 1 90.25 94 HIS A CA 1
ATOM 703 C C . HIS A 1 94 ? 1.18 -7.914 -16.5 1 90.25 94 HIS A C 1
ATOM 705 O O . HIS A 1 94 ? 0.244 -7.609 -17.25 1 90.25 94 HIS A O 1
ATOM 711 N N . LEU A 1 95 ? 1.038 -8.641 -15.438 1 88.75 95 LEU A N 1
ATOM 712 C CA . LEU A 1 95 ? -0.277 -9.133 -15.047 1 88.75 95 LEU A CA 1
ATOM 713 C C . LEU A 1 95 ? -1.225 -7.98 -14.742 1 88.75 95 LEU A C 1
ATOM 715 O O . LEU A 1 95 ? -2.387 -7.996 -15.156 1 88.75 95 LEU A O 1
ATOM 719 N N . VAL A 1 96 ? -0.704 -7.012 -14.031 1 91.94 96 VAL A N 1
ATOM 720 C CA . VAL A 1 96 ? -1.51 -5.852 -13.672 1 91.94 96 VAL A CA 1
ATOM 721 C C . VAL A 1 96 ? -2.035 -5.172 -14.938 1 91.94 96 VAL A C 1
ATOM 723 O O . VAL A 1 96 ? -3.221 -4.844 -15.023 1 91.94 96 VAL A O 1
ATOM 726 N N . THR A 1 97 ? -1.21 -4.969 -15.875 1 91 97 THR A N 1
ATOM 727 C CA . THR A 1 97 ? -1.558 -4.258 -17.094 1 91 97 THR A CA 1
ATOM 728 C C . THR A 1 97 ? -2.48 -5.105 -17.969 1 91 97 THR A C 1
ATOM 730 O O . THR A 1 97 ? -3.467 -4.602 -18.516 1 91 97 THR A O 1
ATOM 733 N N . ASP A 1 98 ? -2.213 -6.348 -18.062 1 89.62 98 ASP A N 1
ATOM 734 C CA . ASP A 1 98 ? -2.895 -7.23 -19 1 89.62 98 ASP A CA 1
ATOM 735 C C . ASP A 1 98 ? -4.262 -7.656 -18.469 1 89.62 98 ASP A C 1
ATOM 737 O O . ASP A 1 98 ? -5.188 -7.898 -19.25 1 89.62 98 ASP A O 1
ATOM 741 N N . ARG A 1 99 ? -4.379 -7.797 -17.141 1 88.38 99 ARG A N 1
ATOM 742 C CA . ARG A 1 99 ? -5.594 -8.406 -16.609 1 88.38 99 ARG A CA 1
ATOM 743 C C . ARG A 1 99 ? -6.41 -7.387 -15.812 1 88.38 99 ARG A C 1
ATOM 745 O O . ARG A 1 99 ? -7.469 -7.715 -15.273 1 88.38 99 ARG A O 1
ATOM 752 N N . GLY A 1 100 ? -5.934 -6.172 -15.68 1 90.56 100 GLY A N 1
ATOM 753 C CA . GLY A 1 100 ? -6.723 -5.066 -15.164 1 90.56 100 GLY A CA 1
ATOM 754 C C . GLY A 1 100 ? -6.832 -5.062 -13.656 1 90.56 100 GLY A C 1
ATOM 755 O O . GLY A 1 100 ? -7.875 -4.707 -13.102 1 90.56 100 GLY A O 1
ATOM 756 N N . TYR A 1 101 ? -5.887 -5.609 -12.969 1 92.38 101 TYR A N 1
ATOM 757 C CA . TYR A 1 101 ? -5.879 -5.48 -11.516 1 92.38 101 TYR A CA 1
ATOM 758 C C . TYR A 1 101 ? -5.793 -4.02 -11.094 1 92.38 101 TYR A C 1
ATOM 760 O O . TYR A 1 101 ? -5.066 -3.232 -11.711 1 92.38 101 TYR A O 1
ATOM 768 N N . ASP A 1 102 ? -6.555 -3.717 -10.086 1 95.12 102 ASP A N 1
ATOM 769 C CA . ASP A 1 102 ? -6.566 -2.311 -9.688 1 95.12 102 ASP A CA 1
ATOM 770 C C . ASP A 1 102 ? -5.918 -2.117 -8.32 1 95.12 102 ASP A C 1
ATOM 772 O O . ASP A 1 102 ? -5.93 -1.013 -7.773 1 95.12 102 ASP A O 1
ATOM 776 N N . HIS A 1 103 ? -5.328 -3.17 -7.789 1 96.69 103 HIS A N 1
ATOM 777 C CA . HIS A 1 103 ? -4.562 -3.1 -6.551 1 96.69 103 HIS A CA 1
ATOM 778 C C . HIS A 1 103 ? -3.613 -4.285 -6.422 1 96.69 103 HIS A C 1
ATOM 780 O O . HIS A 1 103 ? -3.957 -5.406 -6.809 1 96.69 103 HIS A O 1
ATOM 786 N N . VAL A 1 104 ? -2.457 -4.012 -5.926 1 96.56 104 VAL A N 1
ATOM 787 C CA . VAL A 1 104 ? -1.506 -5.078 -5.621 1 96.56 104 VAL A CA 1
ATOM 788 C C . VAL A 1 104 ? -1.188 -5.074 -4.125 1 96.56 104 VAL A C 1
ATOM 790 O O . VAL A 1 104 ? -0.984 -4.012 -3.531 1 96.56 104 VAL A O 1
ATOM 793 N N . VAL A 1 105 ? -1.211 -6.219 -3.494 1 96.5 105 VAL A N 1
ATOM 794 C CA . VAL A 1 105 ? -0.788 -6.391 -2.109 1 96.5 105 VAL A CA 1
ATOM 795 C C . VAL A 1 105 ? 0.402 -7.348 -2.047 1 96.5 105 VAL A C 1
ATOM 797 O O . VAL A 1 105 ? 0.306 -8.5 -2.482 1 96.5 105 VAL A O 1
ATOM 800 N N . MET A 1 106 ? 1.481 -6.875 -1.52 1 95.88 106 MET A N 1
ATOM 801 C CA . MET A 1 106 ? 2.66 -7.734 -1.505 1 95.88 106 MET A CA 1
ATOM 802 C C . MET A 1 106 ? 3.498 -7.492 -0.254 1 95.88 106 MET A C 1
ATOM 804 O O . MET A 1 106 ? 3.293 -6.5 0.451 1 95.88 106 MET A O 1
ATOM 808 N N . GLY A 1 107 ? 4.367 -8.406 0.019 1 95.38 107 GLY A N 1
ATOM 809 C CA . GLY A 1 107 ? 5.219 -8.32 1.195 1 95.38 107 GLY A CA 1
ATOM 810 C C . GLY A 1 107 ? 6.367 -7.344 1.03 1 95.38 107 GLY A C 1
ATOM 811 O O . GLY A 1 107 ? 6.879 -7.156 -0.077 1 95.38 107 GLY A O 1
ATOM 812 N N . HIS A 1 108 ? 6.809 -6.805 2.15 1 92.19 108 HIS A N 1
ATOM 813 C CA . HIS A 1 108 ? 7.949 -5.898 2.205 1 92.19 108 HIS A CA 1
ATOM 814 C C . HIS A 1 108 ? 9.242 -6.621 1.835 1 92.19 108 HIS A C 1
ATOM 816 O O . HIS A 1 108 ? 10.047 -6.102 1.055 1 92.19 108 HIS A O 1
ATOM 822 N N . HIS A 1 109 ? 9.352 -7.781 2.428 1 87.19 109 HIS A N 1
ATOM 823 C CA . HIS A 1 109 ? 10.5 -8.625 2.146 1 87.19 109 HIS A CA 1
ATOM 824 C C . HIS A 1 109 ? 10.07 -9.992 1.638 1 87.19 109 HIS A C 1
ATOM 826 O O . HIS A 1 109 ? 8.938 -10.414 1.856 1 87.19 109 HIS A O 1
ATOM 832 N N . GLY A 1 110 ? 10.977 -10.602 0.814 1 81.19 110 GLY A N 1
ATOM 833 C CA . GLY A 1 110 ? 10.742 -11.953 0.32 1 81.19 110 GLY A CA 1
ATOM 834 C C . GLY A 1 110 ? 11.852 -12.922 0.682 1 81.19 110 GLY A C 1
ATOM 835 O O . GLY A 1 110 ? 12.508 -12.758 1.709 1 81.19 110 GLY A O 1
ATOM 836 N N . SER A 1 111 ? 11.812 -13.914 -0.052 1 74.31 111 SER A N 1
ATOM 837 C CA . SER A 1 111 ? 12.758 -14.992 0.22 1 74.31 111 SER A CA 1
ATOM 838 C C . SER A 1 111 ? 14.156 -14.641 -0.275 1 74.31 111 SER A C 1
ATOM 840 O O . SER A 1 111 ? 15.125 -15.32 0.055 1 74.31 111 SER A O 1
ATOM 842 N N . GLY A 1 112 ? 14.219 -13.531 -0.891 1 72.81 112 GLY A N 1
ATOM 843 C CA . GLY A 1 112 ? 15.508 -13.18 -1.466 1 72.81 112 GLY A CA 1
ATOM 844 C C . GLY A 1 112 ? 16.406 -12.43 -0.5 1 72.81 112 GLY A C 1
ATOM 845 O O . GLY A 1 112 ? 16.078 -12.281 0.678 1 72.81 112 GLY A O 1
ATOM 846 N N . THR A 1 113 ? 17.688 -12.336 -0.901 1 63.53 113 THR A N 1
ATOM 847 C CA . THR A 1 113 ? 18.688 -11.602 -0.126 1 63.53 113 THR A CA 1
ATOM 848 C C . THR A 1 113 ? 18.453 -10.094 -0.244 1 63.53 113 THR A C 1
ATOM 850 O O . THR A 1 113 ? 18.078 -9.602 -1.306 1 63.53 113 THR A O 1
ATOM 853 N N . PHE A 1 114 ? 18.234 -9.469 0.964 1 64.62 114 PHE A N 1
ATOM 854 C CA . PHE A 1 114 ? 17.938 -8.039 0.983 1 64.62 114 PHE A CA 1
ATOM 855 C C . PHE A 1 114 ? 19.078 -7.266 1.627 1 64.62 114 PHE A C 1
ATOM 857 O O . PHE A 1 114 ? 18.984 -6.836 2.777 1 64.62 114 PHE A O 1
ATOM 864 N N . GLU A 1 115 ? 20.266 -7.363 1.175 1 59 115 GLU A N 1
ATOM 865 C CA . GLU A 1 115 ? 21.391 -6.719 1.856 1 59 115 GLU A CA 1
ATOM 866 C C . GLU A 1 115 ? 21.328 -5.199 1.699 1 59 115 GLU A C 1
ATOM 868 O O . GLU A 1 115 ? 21.75 -4.461 2.596 1 59 115 GLU A O 1
ATOM 873 N N . ARG A 1 116 ? 20.891 -4.758 0.543 1 61.25 116 ARG A N 1
ATOM 874 C CA . ARG A 1 116 ? 21.062 -3.326 0.325 1 61.25 116 ARG A CA 1
ATOM 875 C C . ARG A 1 116 ? 19.75 -2.66 -0.059 1 61.25 116 ARG A C 1
ATOM 877 O O . ARG A 1 116 ? 19.719 -1.47 -0.377 1 61.25 116 ARG A O 1
ATOM 884 N N . ALA A 1 117 ? 18.75 -3.504 -0.04 1 64.88 117 ALA A N 1
ATOM 885 C CA . ALA A 1 117 ? 17.531 -2.902 -0.579 1 64.88 117 ALA A CA 1
ATOM 886 C C . ALA A 1 117 ? 16.641 -2.379 0.541 1 64.88 117 ALA A C 1
ATOM 888 O O . ALA A 1 117 ? 16.609 -2.936 1.641 1 64.88 117 ALA A O 1
ATOM 889 N N . LEU A 1 118 ? 16.047 -1.206 0.3 1 73.88 118 LEU A N 1
ATOM 890 C CA . LEU A 1 118 ? 15.133 -0.626 1.272 1 73.88 118 LEU A CA 1
ATOM 891 C C . LEU A 1 118 ? 13.883 -1.49 1.423 1 73.88 118 LEU A C 1
ATOM 893 O O . LEU A 1 118 ? 13.336 -1.616 2.521 1 73.88 118 LEU A O 1
ATOM 897 N N . ILE A 1 119 ? 13.539 -2.094 0.267 1 85.94 119 ILE A N 1
ATOM 898 C CA . ILE A 1 119 ? 12.445 -3.059 0.212 1 85.94 119 ILE A CA 1
ATOM 899 C C . ILE A 1 119 ? 12.773 -4.156 -0.798 1 85.94 119 ILE A C 1
ATOM 901 O O . ILE A 1 119 ? 13.781 -4.07 -1.508 1 85.94 119 ILE A O 1
ATOM 905 N N . GLY A 1 120 ? 12.133 -5.27 -0.699 1 87.94 120 GLY A N 1
ATOM 906 C CA . GLY A 1 120 ? 12.375 -6.336 -1.657 1 87.94 120 GLY A CA 1
ATOM 907 C C . GLY A 1 120 ? 12.383 -5.855 -3.096 1 87.94 120 GLY A C 1
ATOM 908 O O . GLY A 1 120 ? 11.648 -4.93 -3.451 1 87.94 120 GLY A O 1
ATOM 909 N N . SER A 1 121 ? 13.109 -6.52 -3.855 1 86.56 121 SER A N 1
ATOM 910 C CA . SER A 1 121 ? 13.344 -6.102 -5.234 1 86.56 121 SER A CA 1
ATOM 911 C C . SER A 1 121 ? 12.055 -6.156 -6.051 1 86.56 121 SER A C 1
ATOM 913 O O . SER A 1 121 ? 11.82 -5.301 -6.91 1 86.56 121 SER A O 1
ATOM 915 N N . ALA A 1 122 ? 11.227 -7.133 -5.867 1 89.19 122 ALA A N 1
ATOM 916 C CA . ALA A 1 122 ? 9.953 -7.203 -6.586 1 89.19 122 ALA A CA 1
ATOM 917 C C . ALA A 1 122 ? 9.031 -6.055 -6.184 1 89.19 122 ALA A C 1
ATOM 919 O O . ALA A 1 122 ? 8.43 -5.41 -7.039 1 89.19 122 ALA A O 1
ATOM 920 N N . ALA A 1 123 ? 8.984 -5.891 -4.879 1 91.81 123 ALA A N 1
ATOM 921 C CA . ALA A 1 123 ? 8.164 -4.789 -4.375 1 91.81 123 ALA A CA 1
ATOM 922 C C . ALA A 1 123 ? 8.664 -3.449 -4.91 1 91.81 123 ALA A C 1
ATOM 924 O O . ALA A 1 123 ? 7.867 -2.598 -5.305 1 91.81 123 ALA A O 1
ATOM 925 N N . GLU A 1 124 ? 9.922 -3.322 -4.926 1 90.88 124 GLU A N 1
ATOM 926 C CA . GLU A 1 124 ? 10.516 -2.094 -5.445 1 90.88 124 GLU A CA 1
ATOM 927 C C . GLU A 1 124 ? 10.117 -1.861 -6.898 1 90.88 124 GLU A C 1
ATOM 929 O O . GLU A 1 124 ? 9.695 -0.763 -7.266 1 90.88 124 GLU A O 1
ATOM 934 N N . THR A 1 125 ? 10.227 -2.852 -7.672 1 89.75 125 THR A N 1
ATOM 935 C CA . THR A 1 125 ? 9.906 -2.764 -9.094 1 89.75 125 THR A CA 1
ATOM 936 C C . THR A 1 125 ? 8.445 -2.383 -9.289 1 89.75 125 THR A C 1
ATOM 938 O O . THR A 1 125 ? 8.133 -1.51 -10.102 1 89.75 125 THR A O 1
ATOM 941 N N . VAL A 1 126 ? 7.582 -2.93 -8.586 1 93.75 126 VAL A N 1
ATOM 942 C CA . VAL A 1 126 ? 6.148 -2.713 -8.75 1 93.75 126 VAL A CA 1
ATOM 943 C C . VAL A 1 126 ? 5.777 -1.31 -8.273 1 93.75 126 VAL A C 1
ATOM 945 O O . VAL A 1 126 ? 5.043 -0.59 -8.945 1 93.75 126 VAL A O 1
ATOM 948 N N . VAL A 1 127 ? 6.328 -0.915 -7.109 1 93.94 127 VAL A N 1
ATOM 949 C CA . VAL A 1 127 ? 6.031 0.401 -6.555 1 93.94 127 VAL A CA 1
ATOM 950 C C . VAL A 1 127 ? 6.586 1.488 -7.469 1 93.94 127 VAL A C 1
ATOM 952 O O . VAL A 1 127 ? 5.926 2.498 -7.719 1 93.94 127 VAL A O 1
ATOM 955 N N . GLU A 1 128 ? 7.719 1.234 -7.973 1 91.06 128 GLU A N 1
ATOM 956 C CA . GLU A 1 128 ? 8.375 2.219 -8.828 1 91.06 128 GLU A CA 1
ATOM 957 C C . GLU A 1 128 ? 7.578 2.459 -10.102 1 91.06 128 GLU A C 1
ATOM 959 O O . GLU A 1 128 ? 7.555 3.576 -10.625 1 91.06 128 GLU A O 1
ATOM 964 N N . ALA A 1 129 ? 6.945 1.494 -10.594 1 92.56 129 ALA A N 1
ATOM 965 C CA . ALA A 1 129 ? 6.246 1.584 -11.875 1 92.56 129 ALA A CA 1
ATOM 966 C C . ALA A 1 129 ? 5.039 2.516 -11.773 1 92.56 129 ALA A C 1
ATOM 968 O O . ALA A 1 129 ? 4.543 3.01 -12.789 1 92.56 129 ALA A O 1
ATOM 969 N N . ASP A 1 130 ? 4.52 2.68 -10.469 1 92.5 130 ASP A N 1
ATOM 970 C CA . ASP A 1 130 ? 3.504 3.693 -10.195 1 92.5 130 ASP A CA 1
ATOM 971 C C . ASP A 1 130 ? 2.27 3.477 -11.07 1 92.5 130 ASP A C 1
ATOM 973 O O . ASP A 1 130 ? 1.71 4.434 -11.609 1 92.5 130 ASP A O 1
ATOM 977 N N . ARG A 1 131 ? 1.785 2.213 -11.242 1 94.06 131 ARG A N 1
ATOM 978 C CA . ARG A 1 131 ? 0.693 1.913 -12.164 1 94.06 131 ARG A CA 1
ATOM 979 C C . ARG A 1 131 ? -0.639 1.832 -11.422 1 94.06 131 ARG A C 1
ATOM 981 O O . ARG A 1 131 ? -1.656 2.328 -11.914 1 94.06 131 ARG A O 1
ATOM 988 N N . VAL A 1 132 ? -0.644 1.175 -10.352 1 96.38 132 VAL A N 1
ATOM 989 C CA . VAL A 1 132 ? -1.817 0.979 -9.5 1 96.38 132 VAL A CA 1
ATOM 990 C C . VAL A 1 132 ? -1.434 1.157 -8.039 1 96.38 132 VAL A C 1
ATOM 992 O O . VAL A 1 132 ? -0.251 1.121 -7.688 1 96.38 132 VAL A O 1
ATOM 995 N N . PRO A 1 133 ? -2.406 1.355 -7.148 1 97.56 133 PRO A N 1
ATOM 996 C CA . PRO A 1 133 ? -2.074 1.341 -5.723 1 97.56 133 PRO A CA 1
ATOM 997 C C . PRO A 1 133 ? -1.451 0.02 -5.277 1 97.56 133 PRO A C 1
ATOM 999 O O . PRO A 1 133 ? -1.868 -1.049 -5.73 1 97.56 133 PRO A O 1
ATOM 1002 N N . VAL A 1 134 ? -0.4 0.154 -4.488 1 97.31 134 VAL A N 1
ATOM 1003 C CA . VAL A 1 134 ? 0.304 -1.013 -3.969 1 97.31 134 VAL A CA 1
ATOM 1004 C C . VAL A 1 134 ? 0.341 -0.956 -2.443 1 97.31 134 VAL A C 1
ATOM 1006 O O . VAL A 1 134 ? 0.731 0.06 -1.862 1 97.31 134 VAL A O 1
ATOM 1009 N N . THR A 1 135 ? -0.135 -1.984 -1.842 1 97.56 135 THR A N 1
ATOM 1010 C CA . THR A 1 135 ? 0.029 -2.123 -0.399 1 97.56 135 THR A CA 1
ATOM 1011 C C . THR A 1 135 ? 1.224 -3.016 -0.075 1 97.56 135 THR A C 1
ATOM 1013 O O . THR A 1 135 ? 1.291 -4.16 -0.526 1 97.56 135 THR A O 1
ATOM 1016 N N . ILE A 1 136 ? 2.117 -2.459 0.678 1 96.94 136 ILE A N 1
ATOM 1017 C CA . ILE A 1 136 ? 3.281 -3.193 1.163 1 96.94 136 ILE A CA 1
ATOM 1018 C C . ILE A 1 136 ? 3.057 -3.617 2.613 1 96.94 136 ILE A C 1
ATOM 1020 O O . ILE A 1 136 ? 2.814 -2.775 3.482 1 96.94 136 ILE A O 1
ATOM 1024 N N . VAL A 1 137 ? 3.178 -4.887 2.836 1 97 137 VAL A N 1
ATOM 1025 C CA . VAL A 1 137 ? 2.859 -5.453 4.141 1 97 137 VAL A CA 1
ATOM 1026 C C . VAL A 1 137 ? 4.141 -5.93 4.824 1 97 137 VAL A C 1
ATOM 1028 O O . VAL A 1 137 ? 4.965 -6.609 4.207 1 97 137 VAL A O 1
ATOM 1031 N N . PRO A 1 138 ? 4.328 -5.531 6.051 1 94.5 138 PRO A N 1
ATOM 1032 C CA . PRO A 1 138 ? 5.52 -5.977 6.781 1 94.5 138 PRO A CA 1
ATOM 1033 C C . PRO A 1 138 ? 5.508 -7.473 7.07 1 94.5 138 PRO A C 1
ATOM 1035 O O . PRO A 1 138 ? 4.441 -8.086 7.137 1 94.5 138 PRO A O 1
ATOM 1038 N N . MET B 1 1 ? 0.466 -7.855 17.469 1 28.58 1 MET B N 1
ATOM 1039 C CA . MET B 1 1 ? 0.328 -8.703 16.297 1 28.58 1 MET B CA 1
ATOM 1040 C C . MET B 1 1 ? -0.318 -7.941 15.148 1 28.58 1 MET B C 1
ATOM 1042 O O . MET B 1 1 ? -1.16 -7.07 15.367 1 28.58 1 MET B O 1
ATOM 1046 N N . PRO B 1 2 ? 0.375 -7.844 13.977 1 38.5 2 PRO B N 1
ATOM 1047 C CA . PRO B 1 2 ? -0.404 -7.141 12.961 1 38.5 2 PRO B CA 1
ATOM 1048 C C . PRO B 1 2 ? -1.88 -7.531 12.969 1 38.5 2 PRO B C 1
ATOM 1050 O O . PRO B 1 2 ? -2.217 -8.672 13.289 1 38.5 2 PRO B O 1
ATOM 1053 N N . GLY B 1 3 ? -2.68 -6.719 13.438 1 40.59 3 GLY B N 1
ATOM 1054 C CA . GLY B 1 3 ? -4.094 -7.055 13.461 1 40.59 3 GLY B CA 1
ATOM 1055 C C . GLY B 1 3 ? -4.531 -7.871 12.258 1 40.59 3 GLY B C 1
ATOM 1056 O O . GLY B 1 3 ? -3.777 -8.023 11.297 1 40.59 3 GLY B O 1
ATOM 1057 N N . SER B 1 4 ? -5.43 -8.703 12.398 1 50.09 4 SER B N 1
ATOM 1058 C CA . SER B 1 4 ? -5.988 -9.469 11.281 1 50.09 4 SER B CA 1
ATOM 1059 C C . SER B 1 4 ? -6.332 -8.555 10.109 1 50.09 4 SER B C 1
ATOM 1061 O O . SER B 1 4 ? -6.762 -7.418 10.297 1 50.09 4 SER B O 1
ATOM 1063 N N . PRO B 1 5 ? -5.676 -8.719 8.945 1 54.84 5 PRO B N 1
ATOM 1064 C CA . PRO B 1 5 ? -5.953 -7.941 7.73 1 54.84 5 PRO B CA 1
ATOM 1065 C C . PRO B 1 5 ? -7.43 -7.57 7.594 1 54.84 5 PRO B C 1
ATOM 1067 O O . PRO B 1 5 ? -7.777 -6.691 6.801 1 54.84 5 PRO B O 1
ATOM 1070 N N . ARG B 1 6 ? -8.32 -8.32 8.477 1 60.72 6 ARG B N 1
ATOM 1071 C CA . ARG B 1 6 ? -9.758 -8.094 8.383 1 60.72 6 ARG B CA 1
ATOM 1072 C C . ARG B 1 6 ? -10.18 -6.887 9.203 1 60.72 6 ARG B C 1
ATOM 1074 O O . ARG B 1 6 ? -11.289 -6.375 9.047 1 60.72 6 ARG B O 1
ATOM 1081 N N . ASP B 1 7 ? -9.094 -6.395 9.992 1 79.31 7 ASP B N 1
ATOM 1082 C CA . ASP B 1 7 ? -9.539 -5.289 10.828 1 79.31 7 ASP B CA 1
ATOM 1083 C C . ASP B 1 7 ? -8.594 -4.102 10.727 1 79.31 7 ASP B C 1
ATOM 1085 O O . ASP B 1 7 ? -7.395 -4.234 10.984 1 79.31 7 ASP B O 1
ATOM 1089 N N . LEU B 1 8 ? -8.961 -3.133 9.984 1 88.5 8 LEU B N 1
ATOM 1090 C CA . LEU B 1 8 ? -8.273 -1.846 9.992 1 88.5 8 LEU B CA 1
ATOM 1091 C C . LEU B 1 8 ? -8.992 -0.854 10.898 1 88.5 8 LEU B C 1
ATOM 1093 O O . LEU B 1 8 ? -10.188 -0.614 10.742 1 88.5 8 LEU B O 1
ATOM 1097 N N . ASP B 1 9 ? -8.234 -0.345 11.875 1 90.06 9 ASP B N 1
ATOM 1098 C CA . ASP B 1 9 ? -8.883 0.493 12.883 1 90.06 9 ASP B CA 1
ATOM 1099 C C . ASP B 1 9 ? -8.586 1.97 12.641 1 90.06 9 ASP B C 1
ATOM 1101 O O . ASP B 1 9 ? -9.469 2.82 12.781 1 90.06 9 ASP B O 1
ATOM 1105 N N . ALA B 1 10 ? -7.332 2.203 12.352 1 91.44 10 ALA B N 1
ATOM 1106 C CA . ALA B 1 10 ? -6.902 3.594 12.25 1 91.44 10 ALA B CA 1
ATOM 1107 C C . ALA B 1 10 ? -5.945 3.785 11.078 1 91.44 10 ALA B C 1
ATOM 1109 O O . ALA B 1 10 ? -4.859 3.201 11.047 1 91.44 10 ALA B O 1
ATOM 1110 N N . ILE B 1 11 ? -6.316 4.66 10.133 1 93.31 11 ILE B N 1
ATOM 1111 C CA . ILE B 1 11 ? -5.551 4.918 8.914 1 93.31 11 ILE B CA 1
ATOM 1112 C C . ILE B 1 11 ? -4.961 6.324 8.969 1 93.31 11 ILE B C 1
ATOM 1114 O O . ILE B 1 11 ? -5.637 7.273 9.375 1 93.31 11 ILE B O 1
ATOM 1118 N N . LEU B 1 12 ? -3.697 6.43 8.656 1 93.75 12 LEU B N 1
ATOM 1119 C CA . LEU B 1 12 ? -3.039 7.727 8.531 1 93.75 12 LEU B CA 1
ATOM 1120 C C . LEU B 1 12 ? -2.768 8.055 7.07 1 93.75 12 LEU B C 1
ATOM 1122 O O . LEU B 1 12 ? -2.25 7.223 6.324 1 93.75 12 LEU B O 1
ATOM 1126 N N . ALA B 1 13 ? -3.125 9.258 6.68 1 94.19 13 ALA B N 1
ATOM 1127 C CA . ALA B 1 13 ? -2.848 9.742 5.332 1 94.19 13 ALA B CA 1
ATOM 1128 C C . ALA B 1 13 ? -2.07 11.055 5.371 1 94.19 13 ALA B C 1
ATOM 1130 O O . ALA B 1 13 ? -2.648 12.117 5.605 1 94.19 13 ALA B O 1
ATOM 1131 N N . PRO B 1 14 ? -0.797 10.984 5.113 1 93.12 14 PRO B N 1
ATOM 1132 C CA . PRO B 1 14 ? -0.041 12.227 4.953 1 93.12 14 PRO B CA 1
ATOM 1133 C C . PRO B 1 14 ? -0.276 12.891 3.598 1 93.12 14 PRO B C 1
ATOM 1135 O O . PRO B 1 14 ? -0.29 12.211 2.566 1 93.12 14 PRO B O 1
ATOM 1138 N N . ILE B 1 15 ? -0.477 14.242 3.621 1 90.25 15 ILE B N 1
ATOM 1139 C CA . ILE B 1 15 ? -0.667 14.977 2.373 1 90.25 15 ILE B CA 1
ATOM 1140 C C . ILE B 1 15 ? 0.271 16.172 2.332 1 90.25 15 ILE B C 1
ATOM 1142 O O . ILE B 1 15 ? 0.685 16.688 3.379 1 90.25 15 ILE B O 1
ATOM 1146 N N . ASP B 1 16 ? 0.598 16.562 1.077 1 86.56 16 ASP B N 1
ATOM 1147 C CA . ASP B 1 16 ? 1.524 17.688 0.948 1 86.56 16 ASP B CA 1
ATOM 1148 C C . ASP B 1 16 ? 1.001 18.719 -0.047 1 86.56 16 ASP B C 1
ATOM 1150 O O . ASP B 1 16 ? 1.736 19.609 -0.459 1 86.56 16 ASP B O 1
ATOM 1154 N N . GLY B 1 17 ? -0.225 18.531 -0.491 1 86 17 GLY B N 1
ATOM 1155 C CA . GLY B 1 17 ? -0.834 19.484 -1.408 1 86 17 GLY B CA 1
ATOM 1156 C C . GLY B 1 17 ? -0.72 19.062 -2.861 1 86 17 GLY B C 1
ATOM 1157 O O . GLY B 1 17 ? -1.319 19.688 -3.74 1 86 17 GLY B O 1
ATOM 1158 N N . SER B 1 18 ? 0.049 18.094 -3.205 1 88.75 18 SER B N 1
ATOM 1159 C CA . SER B 1 18 ? 0.178 17.594 -4.574 1 88.75 18 SER B CA 1
ATOM 1160 C C . SER B 1 18 ? -1.055 16.797 -4.992 1 88.75 18 SER B C 1
ATOM 1162 O O . SER B 1 18 ? -1.792 16.297 -4.145 1 88.75 18 SER B O 1
ATOM 1164 N N . ASP B 1 19 ? -1.326 16.75 -6.289 1 91.56 19 ASP B N 1
ATOM 1165 C CA . ASP B 1 19 ? -2.432 15.961 -6.816 1 91.56 19 ASP B CA 1
ATOM 1166 C C . ASP B 1 19 ? -2.301 14.492 -6.406 1 91.56 19 ASP B C 1
ATOM 1168 O O . ASP B 1 19 ? -3.297 13.836 -6.094 1 91.56 19 ASP B O 1
ATOM 1172 N N . CYS B 1 20 ? -1.105 14.023 -6.363 1 93.44 20 CYS B N 1
ATOM 1173 C CA . CYS B 1 20 ? -0.856 12.641 -5.969 1 93.44 20 CYS B CA 1
ATOM 1174 C C . CYS B 1 20 ? -1.253 12.406 -4.516 1 93.44 20 CYS B C 1
ATOM 1176 O O . CYS B 1 20 ? -1.872 11.391 -4.191 1 93.44 20 CYS B O 1
ATOM 1178 N N . SER B 1 21 ? -0.877 13.312 -3.652 1 92.75 21 SER B N 1
ATOM 1179 C CA . SER B 1 21 ? -1.226 13.156 -2.244 1 92.75 21 SER B CA 1
ATOM 1180 C C . SER B 1 21 ? -2.734 13.227 -2.037 1 92.75 21 SER B C 1
ATOM 1182 O O . SER B 1 21 ? -3.273 12.562 -1.149 1 92.75 21 SER B O 1
ATOM 1184 N N . PHE B 1 22 ? -3.428 13.977 -2.891 1 91.12 22 PHE B N 1
ATOM 1185 C CA . PHE B 1 22 ? -4.875 14.055 -2.744 1 91.12 22 PHE B CA 1
ATOM 1186 C C . PHE B 1 22 ? -5.547 12.812 -3.324 1 91.12 22 PHE B C 1
ATOM 1188 O O . PHE B 1 22 ? -6.578 12.367 -2.82 1 91.12 22 PHE B O 1
ATOM 1195 N N . ARG B 1 23 ? -4.98 12.219 -4.348 1 93.62 23 ARG B N 1
ATOM 1196 C CA . ARG B 1 23 ? -5.469 10.922 -4.793 1 93.62 23 ARG B CA 1
ATOM 1197 C C . ARG B 1 23 ? -5.316 9.875 -3.697 1 93.62 23 ARG B C 1
ATOM 1199 O O . ARG B 1 23 ? -6.199 9.031 -3.506 1 93.62 23 ARG B O 1
ATOM 1206 N N . ALA B 1 24 ? -4.203 9.984 -3.018 1 95.31 24 ALA B N 1
ATOM 1207 C CA . ALA B 1 24 ? -3.986 9.078 -1.896 1 95.31 24 ALA B CA 1
ATOM 1208 C C . ALA B 1 24 ? -5.02 9.305 -0.796 1 95.31 24 ALA B C 1
ATOM 1210 O O . ALA B 1 24 ? -5.523 8.352 -0.202 1 95.31 24 ALA B O 1
ATOM 1211 N N . LEU B 1 25 ? -5.289 10.539 -0.549 1 91 25 LEU B N 1
ATOM 1212 C CA . LEU B 1 25 ? -6.305 10.844 0.454 1 91 25 LEU B CA 1
ATOM 1213 C C . LEU B 1 25 ? -7.668 10.305 0.031 1 91 25 LEU B C 1
ATOM 1215 O O . LEU B 1 25 ? -8.398 9.742 0.848 1 91 25 LEU B O 1
ATOM 1219 N N . GLU B 1 26 ? -8.023 10.523 -1.157 1 90.88 26 GLU B N 1
ATOM 1220 C CA . GLU B 1 26 ? -9.281 9.969 -1.654 1 90.88 26 GLU B CA 1
ATOM 1221 C C . GLU B 1 26 ? -9.328 8.461 -1.468 1 90.88 26 GLU B C 1
ATOM 1223 O O . GLU B 1 26 ? -10.344 7.914 -1.017 1 90.88 26 GLU B O 1
ATOM 1228 N N . PHE B 1 27 ? -8.266 7.801 -1.767 1 93.56 27 PHE B N 1
ATOM 1229 C CA . PHE B 1 27 ? -8.172 6.359 -1.564 1 93.56 27 PHE B CA 1
ATOM 1230 C C . PHE B 1 27 ? -8.344 6.008 -0.092 1 93.56 27 PHE B C 1
ATOM 1232 O O . PHE B 1 27 ? -9.086 5.09 0.25 1 93.56 27 PHE B O 1
ATOM 1239 N N . ALA B 1 28 ? -7.676 6.742 0.726 1 92.25 28 ALA B N 1
ATOM 1240 C CA . ALA B 1 28 ? -7.727 6.512 2.166 1 92.25 28 ALA B CA 1
ATOM 1241 C C . ALA B 1 28 ? -9.148 6.672 2.699 1 92.25 28 ALA B C 1
ATOM 1243 O O . ALA B 1 28 ? -9.57 5.93 3.584 1 92.25 28 ALA B O 1
ATOM 1244 N N . THR B 1 29 ? -9.828 7.66 2.186 1 89.38 29 THR B N 1
ATOM 1245 C CA . THR B 1 29 ? -11.211 7.879 2.613 1 89.38 29 THR B CA 1
ATOM 1246 C C . THR B 1 29 ? -12.086 6.684 2.252 1 89.38 29 THR B C 1
ATOM 1248 O O . THR B 1 29 ? -12.914 6.246 3.057 1 89.38 29 THR B O 1
ATOM 1251 N N . GLY B 1 30 ? -11.953 6.219 1.068 1 88.5 30 GLY B N 1
ATOM 1252 C CA . GLY B 1 30 ? -12.664 5.016 0.678 1 88.5 30 GLY B CA 1
ATOM 1253 C C . GLY B 1 30 ? -12.344 3.818 1.552 1 88.5 30 GLY B C 1
ATOM 1254 O O . GLY B 1 30 ? -13.242 3.078 1.954 1 88.5 30 GLY B O 1
ATOM 1255 N N . MET B 1 31 ? -11.102 3.66 1.839 1 91.56 31 MET B N 1
ATOM 1256 C CA . MET B 1 31 ? -10.664 2.545 2.676 1 91.56 31 MET B CA 1
ATOM 1257 C C . MET B 1 31 ? -11.234 2.664 4.082 1 91.56 31 MET B C 1
ATOM 1259 O O . MET B 1 31 ? -11.734 1.686 4.641 1 91.56 31 MET B O 1
ATOM 1263 N N . ALA B 1 32 ? -11.141 3.826 4.613 1 88.56 32 ALA B N 1
ATOM 1264 C CA . ALA B 1 32 ? -11.672 4.055 5.953 1 88.56 32 ALA B CA 1
ATOM 1265 C C . ALA B 1 32 ? -13.164 3.754 6.012 1 88.56 32 ALA B C 1
ATOM 1267 O O . ALA B 1 32 ? -13.648 3.174 6.988 1 88.56 32 ALA B O 1
ATOM 1268 N N . ALA B 1 33 ? -13.82 4.152 4.996 1 86.94 33 ALA B N 1
ATOM 1269 C CA . ALA B 1 33 ? -15.258 3.898 4.93 1 86.94 33 ALA B CA 1
ATOM 1270 C C . ALA B 1 33 ? -15.547 2.4 4.859 1 86.94 33 ALA B C 1
ATOM 1272 O O . ALA B 1 33 ? -16.453 1.905 5.531 1 86.94 33 ALA B O 1
ATOM 1273 N N . GLN B 1 34 ? -14.789 1.698 4.047 1 87.56 34 GLN B N 1
ATOM 1274 C CA . GLN B 1 34 ? -15 0.265 3.863 1 87.56 34 GLN B CA 1
ATOM 1275 C C . GLN B 1 34 ? -14.742 -0.498 5.16 1 87.56 34 GLN B C 1
ATOM 1277 O O . GLN B 1 34 ? -15.461 -1.449 5.477 1 87.56 34 GLN B O 1
ATOM 1282 N N . TYR B 1 35 ? -13.789 -0.038 5.918 1 89.31 35 TYR B N 1
ATOM 1283 C CA . TYR B 1 35 ? -13.367 -0.784 7.102 1 89.31 35 TYR B CA 1
ATOM 1284 C C . TYR B 1 35 ? -13.992 -0.201 8.367 1 89.31 35 TYR B C 1
ATOM 1286 O O . TYR B 1 35 ? -13.766 -0.705 9.469 1 89.31 35 TYR B O 1
ATOM 1294 N N . ASP B 1 36 ? -14.773 0.867 8.156 1 87.31 36 ASP B N 1
ATOM 1295 C CA . ASP B 1 36 ? -15.266 1.617 9.312 1 87.31 36 ASP B CA 1
ATOM 1296 C C . ASP B 1 36 ? -14.117 2.025 10.234 1 87.31 36 ASP B C 1
ATOM 1298 O O . ASP B 1 36 ? -14.195 1.847 11.453 1 87.31 36 ASP B O 1
ATOM 1302 N N . ALA B 1 37 ? -13.055 2.391 9.633 1 88.25 37 ALA B N 1
ATOM 1303 C CA . ALA B 1 37 ? -11.844 2.807 10.344 1 88.25 37 ALA B CA 1
ATOM 1304 C C . ALA B 1 37 ? -11.805 4.324 10.508 1 88.25 37 ALA B C 1
ATOM 1306 O O . ALA B 1 37 ? -12.422 5.059 9.734 1 88.25 37 ALA B O 1
ATOM 1307 N N . THR B 1 38 ? -11.07 4.758 11.531 1 87.38 38 THR B N 1
ATOM 1308 C CA . THR B 1 38 ? -10.781 6.188 11.633 1 87.38 38 THR B CA 1
ATOM 1309 C C . THR B 1 38 ? -9.719 6.598 10.625 1 87.38 38 THR B C 1
ATOM 1311 O O . THR B 1 38 ? -8.859 5.789 10.25 1 87.38 38 THR B O 1
ATOM 1314 N N . LEU B 1 39 ? -9.867 7.762 10.125 1 90.38 39 LEU B N 1
ATOM 1315 C CA . LEU B 1 39 ? -8.891 8.336 9.203 1 90.38 39 LEU B CA 1
ATOM 1316 C C . LEU B 1 39 ? -8.359 9.656 9.734 1 90.38 39 LEU B C 1
ATOM 1318 O O . LEU B 1 39 ? -9.133 10.57 10.039 1 90.38 39 LEU B O 1
ATOM 1322 N N . ASP B 1 40 ? -7.051 9.727 9.891 1 89.81 40 ASP B N 1
ATOM 1323 C CA . ASP B 1 40 ? -6.398 10.984 10.227 1 89.81 40 ASP B CA 1
ATOM 1324 C C . ASP B 1 40 ? -5.531 11.477 9.07 1 89.81 40 ASP B C 1
ATOM 1326 O O . ASP B 1 40 ? -4.84 10.68 8.422 1 89.81 40 ASP B O 1
ATOM 1330 N N . VAL B 1 41 ? -5.676 12.703 8.812 1 90.81 41 VAL B N 1
ATOM 1331 C CA . VAL B 1 41 ? -4.914 13.359 7.754 1 90.81 41 VAL B CA 1
ATOM 1332 C C . VAL B 1 41 ? -3.865 14.281 8.367 1 90.81 41 VAL B C 1
ATOM 1334 O O . VAL B 1 41 ? -4.176 15.078 9.258 1 90.81 41 VAL B O 1
ATOM 1337 N N . VAL B 1 42 ? -2.633 14.125 7.887 1 87.06 42 VAL B N 1
ATOM 1338 C CA . VAL B 1 42 ? -1.577 14.945 8.469 1 87.06 42 VAL B CA 1
ATOM 1339 C C . VAL B 1 42 ? -0.843 15.703 7.359 1 87.06 42 VAL B C 1
ATOM 1341 O O . VAL B 1 42 ? -0.58 15.148 6.293 1 87.06 42 VAL B O 1
ATOM 1344 N N . HIS B 1 43 ? -0.639 16.859 7.598 1 85.56 43 HIS B N 1
ATOM 1345 C CA . HIS B 1 43 ? 0.221 17.703 6.781 1 85.56 43 HIS B CA 1
ATOM 1346 C C . HIS B 1 43 ? 1.381 18.266 7.598 1 85.56 43 HIS B C 1
ATOM 1348 O O . HIS B 1 43 ? 1.166 18.938 8.609 1 85.56 43 HIS B O 1
ATOM 1354 N N . VAL B 1 44 ? 2.572 17.922 7.082 1 77.19 44 VAL B N 1
ATOM 1355 C CA . VAL B 1 44 ? 3.77 18.391 7.77 1 77.19 44 VAL B CA 1
ATOM 1356 C C . VAL B 1 44 ? 4.312 19.641 7.07 1 77.19 44 VAL B C 1
ATOM 1358 O O . VAL B 1 44 ? 4.586 19.609 5.867 1 77.19 44 VAL B O 1
ATOM 1361 N N . THR B 1 45 ? 4.34 20.703 7.738 1 72.81 45 THR B N 1
ATOM 1362 C CA . THR B 1 45 ? 4.82 21.953 7.18 1 72.81 45 THR B CA 1
ATOM 1363 C C . THR B 1 45 ? 5.586 22.75 8.227 1 72.81 45 THR B C 1
ATOM 1365 O O . THR B 1 45 ? 5.449 22.5 9.43 1 72.81 45 THR B O 1
ATOM 1368 N N . ASP B 1 46 ? 6.543 23.547 7.703 1 64.44 46 ASP B N 1
ATOM 1369 C CA . ASP B 1 46 ? 7.266 24.422 8.617 1 64.44 46 ASP B CA 1
ATOM 1370 C C . ASP B 1 46 ? 6.484 25.719 8.867 1 64.44 46 ASP B C 1
ATOM 1372 O O . ASP B 1 46 ? 6.789 26.469 9.797 1 64.44 46 ASP B O 1
ATOM 1376 N N . GLU B 1 47 ? 5.625 26.094 7.93 1 62.66 47 GLU B N 1
ATOM 1377 C CA . GLU B 1 47 ? 4.953 27.375 8.133 1 62.66 47 GLU B CA 1
ATOM 1378 C C . GLU B 1 47 ? 3.488 27.297 7.711 1 62.66 47 GLU B C 1
ATOM 1380 O O . GLU B 1 47 ? 3.127 26.5 6.84 1 62.66 47 GLU B O 1
ATOM 1385 N N . GLU B 1 48 ? 2.568 27.969 8.586 1 63.44 48 GLU B N 1
ATOM 1386 C CA . GLU B 1 48 ? 1.198 28.219 8.141 1 63.44 48 GLU B CA 1
ATOM 1387 C C . GLU B 1 48 ? 1.163 29.203 6.98 1 63.44 48 GLU B C 1
ATOM 1389 O O . GLU B 1 48 ? 1.791 30.266 7.039 1 63.44 48 GLU B O 1
ATOM 1394 N N . SER B 1 49 ? 0.886 28.719 5.793 1 70.12 49 SER B N 1
ATOM 1395 C CA . SER B 1 49 ? 0.83 29.547 4.59 1 70.12 49 SER B CA 1
ATOM 1396 C C . SER B 1 49 ? -0.51 29.391 3.877 1 70.12 49 SER B C 1
ATOM 1398 O O . SER B 1 49 ? -1.327 28.547 4.254 1 70.12 49 SER B O 1
ATOM 1400 N N . ALA B 1 50 ? -0.814 30.406 3.078 1 68.56 50 ALA B N 1
ATOM 1401 C CA . ALA B 1 50 ? -1.993 30.297 2.221 1 68.56 50 ALA B CA 1
ATOM 1402 C C . ALA B 1 50 ? -2.08 28.938 1.56 1 68.56 50 ALA B C 1
ATOM 1404 O O . ALA B 1 50 ? -3.172 28.391 1.386 1 68.56 50 ALA B O 1
ATOM 1405 N N . ALA B 1 51 ? -0.978 28.438 1.313 1 71.12 51 ALA B N 1
ATOM 1406 C CA . ALA B 1 51 ? -0.917 27.125 0.706 1 71.12 51 ALA B CA 1
ATOM 1407 C C . ALA B 1 51 ? -1.44 26.047 1.664 1 71.12 51 ALA B C 1
ATOM 1409 O O . ALA B 1 51 ? -2.141 25.125 1.25 1 71.12 51 ALA B O 1
ATOM 1410 N N . THR B 1 52 ? -1.185 26.359 2.883 1 78.38 52 THR B N 1
ATOM 1411 C CA . THR B 1 52 ? -1.658 25.422 3.889 1 78.38 52 THR B CA 1
ATOM 1412 C C . THR B 1 52 ? -3.174 25.516 4.047 1 78.38 52 THR B C 1
ATOM 1414 O O . THR B 1 52 ? -3.846 24.5 4.234 1 78.38 52 THR B O 1
ATOM 1417 N N . ASP B 1 53 ? -3.643 26.719 3.885 1 79.56 53 ASP B N 1
ATOM 1418 C CA . ASP B 1 53 ? -5.086 26.891 3.994 1 79.56 53 ASP B CA 1
ATOM 1419 C C . ASP B 1 53 ? -5.812 26.219 2.836 1 79.56 53 ASP B C 1
ATOM 1421 O O . ASP B 1 53 ? -6.859 25.594 3.031 1 79.56 53 ASP B O 1
ATOM 1425 N N . ASP B 1 54 ? -5.324 26.391 1.702 1 84.06 54 ASP B N 1
ATOM 1426 C CA . ASP B 1 54 ? -5.91 25.75 0.528 1 84.06 54 ASP B CA 1
ATOM 1427 C C . ASP B 1 54 ? -5.895 24.234 0.66 1 84.06 54 ASP B C 1
ATOM 1429 O O . ASP B 1 54 ? -6.859 23.562 0.292 1 8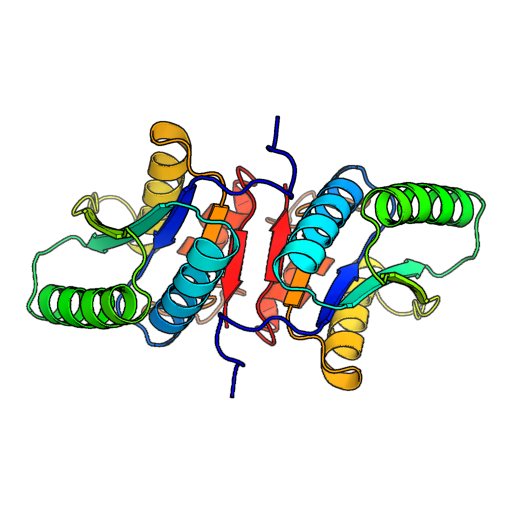4.06 54 ASP B O 1
ATOM 1433 N N . LEU B 1 55 ? -4.801 23.797 1.166 1 84.75 55 LEU B N 1
ATOM 1434 C CA . LEU B 1 55 ? -4.664 22.359 1.392 1 84.75 55 LEU B CA 1
ATOM 1435 C C . LEU B 1 55 ? -5.707 21.859 2.387 1 84.75 55 LEU B C 1
ATOM 1437 O O . LEU B 1 55 ? -6.344 20.828 2.16 1 84.75 55 LEU B O 1
ATOM 1441 N N . ARG B 1 56 ? -5.898 22.594 3.395 1 83.31 56 ARG B N 1
ATOM 1442 C CA . ARG B 1 56 ? -6.871 22.234 4.418 1 83.31 56 ARG B CA 1
ATOM 1443 C C . ARG B 1 56 ? -8.281 22.188 3.84 1 83.31 56 ARG B C 1
ATOM 1445 O O . ARG B 1 56 ? -9.055 21.281 4.133 1 83.31 56 ARG B O 1
ATOM 1452 N N . THR B 1 57 ? -8.555 23.188 3.031 1 86.06 57 THR B N 1
ATOM 1453 C CA . THR B 1 57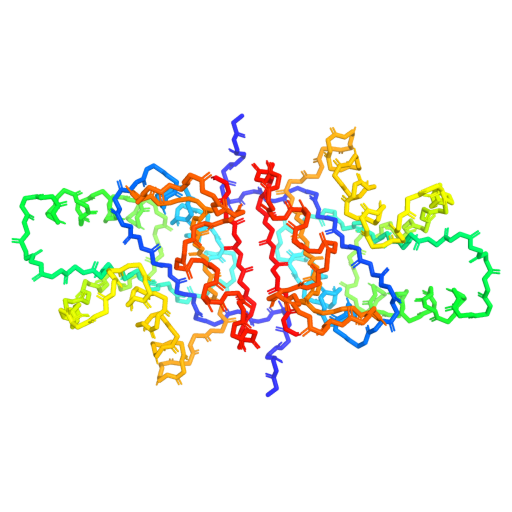 ? -9.883 23.281 2.441 1 86.06 57 THR B CA 1
ATOM 1454 C C . THR B 1 57 ? -10.148 22.109 1.508 1 86.06 57 THR B C 1
ATOM 1456 O O . THR B 1 57 ? -11.211 21.484 1.561 1 86.06 57 THR B O 1
ATOM 1459 N N . ARG B 1 58 ? -9.188 21.812 0.733 1 86.44 58 ARG B N 1
ATOM 1460 C CA . ARG B 1 58 ? -9.352 20.703 -0.199 1 86.44 58 ARG B CA 1
ATOM 1461 C C . ARG B 1 58 ? -9.484 19.375 0.544 1 86.44 58 ARG B C 1
ATOM 1463 O O . ARG B 1 58 ? -10.312 18.547 0.184 1 86.44 58 ARG B O 1
ATOM 1470 N N . ALA B 1 59 ? -8.688 19.203 1.515 1 85.25 59 ALA B N 1
ATOM 1471 C CA . ALA B 1 59 ? -8.766 17.984 2.318 1 85.25 59 ALA B CA 1
ATOM 1472 C C . ALA B 1 59 ? -10.133 17.859 2.979 1 85.25 59 ALA B C 1
ATOM 1474 O O . ALA B 1 59 ? -10.742 16.781 2.934 1 85.25 59 ALA B O 1
ATOM 1475 N N . ARG B 1 60 ? -10.633 18.922 3.516 1 84.12 60 ARG B N 1
ATOM 1476 C CA . ARG B 1 60 ? -11.93 18.922 4.184 1 84.12 60 ARG B CA 1
ATOM 1477 C C . ARG B 1 60 ? -13.047 18.578 3.203 1 84.12 60 ARG B C 1
ATOM 1479 O O . ARG B 1 60 ? -13.977 17.844 3.549 1 84.12 60 ARG B O 1
ATOM 1486 N N . THR B 1 61 ? -12.93 19.125 2.02 1 85 61 THR B N 1
ATOM 1487 C CA . THR B 1 61 ? -13.93 18.828 0.998 1 85 61 THR B CA 1
ATOM 1488 C C . THR B 1 61 ? -13.992 17.344 0.704 1 85 61 THR B C 1
ATOM 1490 O O . THR B 1 61 ? -15.078 16.766 0.616 1 85 61 THR B O 1
ATOM 1493 N N . LEU B 1 62 ? -12.859 16.766 0.575 1 81.5 62 LEU B N 1
ATOM 1494 C CA . LEU B 1 62 ? -12.789 15.328 0.303 1 81.5 62 LEU B CA 1
ATOM 1495 C C . LEU B 1 62 ? -13.352 14.531 1.474 1 81.5 62 LEU B C 1
ATOM 1497 O O . LEU B 1 62 ? -14.086 13.555 1.271 1 81.5 62 LEU B O 1
ATOM 1501 N N . LEU B 1 63 ? -13 14.922 2.619 1 82.25 63 LEU B N 1
ATOM 1502 C CA . LEU B 1 63 ? -13.422 14.211 3.824 1 82.25 63 LEU B CA 1
ATOM 1503 C C . LEU B 1 63 ? -14.93 14.344 4.039 1 82.25 63 LEU B C 1
ATOM 1505 O O . LEU B 1 63 ? -15.594 13.375 4.422 1 82.25 63 LEU B O 1
ATOM 1509 N N . ASP B 1 64 ? -15.422 15.516 3.82 1 81.12 64 ASP B N 1
ATOM 1510 C CA . ASP B 1 64 ? -16.844 15.766 3.971 1 81.12 64 ASP B CA 1
ATOM 1511 C C . ASP B 1 64 ? -17.656 14.945 2.969 1 81.12 64 ASP B C 1
ATOM 1513 O O . ASP B 1 64 ? -18.734 14.453 3.291 1 81.12 64 ASP B O 1
ATOM 1517 N N . ALA B 1 65 ? -17.125 14.828 1.853 1 80.5 65 ALA B N 1
ATOM 1518 C CA . ALA B 1 65 ? -17.812 14.07 0.807 1 80.5 65 ALA B CA 1
ATOM 1519 C C . ALA B 1 65 ? -17.906 12.594 1.169 1 80.5 65 ALA B C 1
ATOM 1521 O O . ALA B 1 65 ? -18.844 11.906 0.772 1 80.5 65 ALA B O 1
ATOM 1522 N N . ALA B 1 66 ? -17 12.156 1.939 1 74.94 66 ALA B N 1
ATOM 1523 C CA . ALA B 1 66 ? -16.922 10.734 2.264 1 74.94 66 ALA B CA 1
ATOM 1524 C C . ALA B 1 66 ? -17.688 10.43 3.553 1 74.94 66 ALA B C 1
ATOM 1526 O O . ALA B 1 66 ? -17.875 9.266 3.9 1 74.94 66 ALA B O 1
ATOM 1527 N N . ALA B 1 67 ? -18.234 11.359 4.27 1 70.25 67 ALA B N 1
ATOM 1528 C CA . ALA B 1 67 ? -18.984 11.203 5.516 1 70.25 67 ALA B CA 1
ATOM 1529 C C . ALA B 1 67 ? -18.203 10.359 6.523 1 70.25 67 ALA B C 1
ATOM 1531 O O . ALA B 1 67 ? -18.766 9.5 7.191 1 70.25 67 ALA B O 1
ATOM 1532 N N . ILE B 1 68 ? -17 10.391 6.477 1 63.88 68 ILE B N 1
ATOM 1533 C CA . ILE B 1 68 ? -16.156 9.602 7.371 1 63.88 68 ILE B CA 1
ATOM 1534 C C . ILE B 1 68 ? -15.727 10.453 8.562 1 63.88 68 ILE B C 1
ATOM 1536 O O . ILE B 1 68 ? -15.5 11.656 8.422 1 63.88 68 ILE B O 1
ATOM 1540 N N . PRO B 1 69 ? -15.961 9.906 9.812 1 60.38 69 PRO B N 1
ATOM 1541 C CA . PRO B 1 69 ? -15.352 10.594 10.953 1 60.38 69 PRO B CA 1
ATOM 1542 C C . PRO B 1 69 ? -13.859 10.852 10.766 1 60.38 69 PRO B C 1
ATOM 1544 O O . PRO B 1 69 ? -13.094 9.914 10.539 1 60.38 69 PRO B O 1
ATOM 1547 N N . THR B 1 70 ? -13.453 11.938 10.211 1 63.66 70 THR B N 1
ATOM 1548 C CA . THR B 1 70 ? -12.062 12.25 9.906 1 63.66 70 THR B CA 1
ATOM 1549 C C . THR B 1 70 ? -11.555 13.383 10.797 1 63.66 70 THR B C 1
ATOM 1551 O O . THR B 1 70 ? -12.281 14.32 11.102 1 63.66 70 THR B O 1
ATOM 1554 N N . ASP B 1 71 ? -10.375 13.086 11.555 1 66.44 71 ASP B N 1
ATOM 1555 C CA . ASP B 1 71 ? -9.68 14.211 12.156 1 66.44 71 ASP B CA 1
ATOM 1556 C C . ASP B 1 71 ? -8.562 14.711 11.242 1 66.44 71 ASP B C 1
ATOM 1558 O O . ASP B 1 71 ? -7.688 13.945 10.836 1 66.44 71 ASP B O 1
ATOM 1562 N N . LEU B 1 72 ? -8.859 15.727 10.523 1 64.75 72 LEU B N 1
ATOM 1563 C CA . LEU B 1 72 ? -7.77 16.391 9.82 1 64.75 72 LEU B CA 1
ATOM 1564 C C . LEU B 1 72 ? -6.859 17.125 10.797 1 64.75 72 LEU B C 1
ATOM 1566 O O . LEU B 1 72 ? -7.324 17.953 11.586 1 64.75 72 LEU B O 1
ATOM 1570 N N . GLU B 1 73 ? -5.688 16.547 11.016 1 64.88 73 GLU B N 1
ATOM 1571 C CA . GLU B 1 73 ? -4.699 17.203 11.859 1 64.88 73 GLU B CA 1
ATOM 1572 C C . GLU B 1 73 ? -3.57 17.797 11.016 1 64.88 73 GLU B C 1
ATOM 1574 O O . GLU B 1 73 ? -3.08 17.156 10.086 1 64.88 73 GLU B O 1
ATOM 1579 N N . VAL B 1 74 ? -3.383 19.016 11.016 1 59.41 74 VAL B N 1
ATOM 1580 C CA . VAL B 1 74 ? -2.188 19.672 10.484 1 59.41 74 VAL B CA 1
ATOM 1581 C C . VAL B 1 74 ? -1.092 19.688 11.547 1 59.41 74 VAL B C 1
ATOM 1583 O O . VAL B 1 74 ? -1.293 20.219 12.641 1 59.41 74 VAL B O 1
ATOM 1586 N N . VAL B 1 75 ? -0.113 18.875 11.359 1 59.88 75 VAL B N 1
ATOM 1587 C CA . VAL B 1 75 ? 1.03 18.828 12.266 1 59.88 75 VAL B CA 1
ATOM 1588 C C . VAL B 1 75 ? 2.109 19.797 11.781 1 59.88 75 VAL B C 1
ATOM 1590 O O . VAL B 1 75 ? 2.582 19.688 10.641 1 59.88 75 VAL B O 1
ATOM 1593 N N . GLU B 1 76 ? 2.199 20.766 12.398 1 55.56 76 GLU B N 1
ATOM 1594 C CA . GLU B 1 76 ? 3.27 21.734 12.172 1 55.56 76 GLU B CA 1
ATOM 1595 C C . GLU B 1 76 ? 4.562 21.297 12.859 1 55.56 76 GLU B C 1
ATOM 1597 O O . GLU B 1 76 ? 4.691 21.406 14.086 1 55.56 76 GLU B O 1
ATOM 1602 N N . GLU B 1 77 ? 5.273 20.25 12.484 1 53.12 77 GLU B N 1
ATOM 1603 C CA . GLU B 1 77 ? 6.5 19.891 13.188 1 53.12 77 GLU B CA 1
ATOM 1604 C C . GLU B 1 77 ? 7.691 19.828 12.234 1 53.12 77 GLU B C 1
ATOM 1606 O O . GLU B 1 77 ? 8.086 18.75 11.789 1 53.12 77 GLU B O 1
ATOM 1611 N N . LEU B 1 78 ? 7.797 20.594 11.305 1 51.84 78 LEU B N 1
ATOM 1612 C CA . LEU B 1 78 ? 9.023 20.344 10.562 1 51.84 78 LEU B CA 1
ATOM 1613 C C . LEU B 1 78 ? 10.234 20.891 11.305 1 51.84 78 LEU B C 1
ATOM 1615 O O . LEU B 1 78 ? 10.227 22.047 11.75 1 51.84 78 LEU B O 1
ATOM 1619 N N . ASP B 1 79 ? 10.859 20.062 12.039 1 48.88 79 ASP B N 1
ATOM 1620 C CA . ASP B 1 79 ? 12.18 20.469 12.531 1 48.88 79 ASP B CA 1
ATOM 1621 C C . ASP B 1 79 ? 13.141 20.719 11.367 1 48.88 79 ASP B C 1
ATOM 1623 O O . ASP B 1 79 ? 13.227 19.922 10.445 1 48.88 79 ASP B O 1
ATOM 1627 N N . LEU B 1 80 ? 13.562 21.969 11.227 1 44.5 80 LEU B N 1
ATOM 1628 C CA . LEU B 1 80 ? 14.484 22.562 10.273 1 44.5 80 LEU B CA 1
ATOM 1629 C C . LEU B 1 80 ? 15.719 21.688 10.086 1 44.5 80 LEU B C 1
ATOM 1631 O O . LEU B 1 80 ? 16.5 21.906 9.148 1 44.5 80 LEU B O 1
ATOM 1635 N N . GLU B 1 81 ? 16.109 20.906 10.898 1 47.97 81 GLU B N 1
ATOM 1636 C CA . GLU B 1 81 ? 17.422 20.266 10.773 1 47.97 81 GLU B CA 1
ATOM 1637 C C . GLU B 1 81 ? 17.406 19.172 9.711 1 47.97 81 GLU B C 1
ATOM 1639 O O . GLU B 1 81 ? 18.453 18.766 9.219 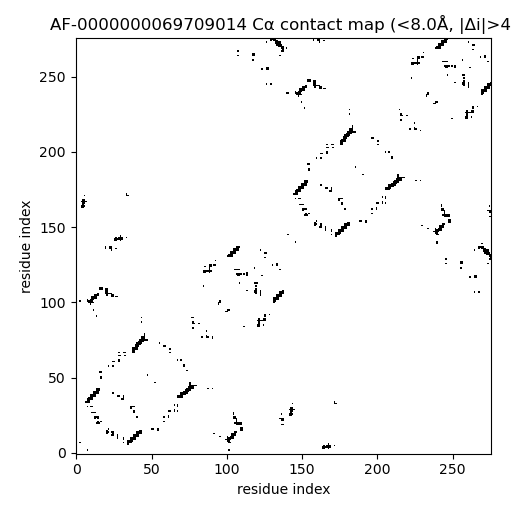1 47.97 81 GLU B O 1
ATOM 1644 N N . PHE B 1 82 ? 16.234 18.641 9.336 1 52.22 82 PHE B N 1
ATOM 1645 C CA . PHE B 1 82 ? 16.203 17.547 8.359 1 52.22 82 PHE B CA 1
ATOM 1646 C C . PHE B 1 82 ? 15.609 18.031 7.039 1 52.22 82 PHE B C 1
ATOM 1648 O O . PHE B 1 82 ? 14.859 19 7.004 1 52.22 82 PHE B O 1
ATOM 1655 N N . ARG B 1 83 ? 16.188 17.438 6.059 1 57.28 83 ARG B N 1
ATOM 1656 C CA . ARG B 1 83 ? 15.555 17.719 4.773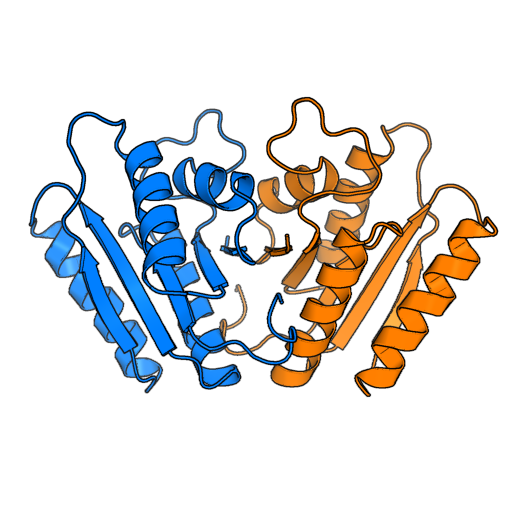 1 57.28 83 ARG B CA 1
ATOM 1657 C C . ARG B 1 83 ? 14.047 17.484 4.852 1 57.28 83 ARG B C 1
ATOM 1659 O O . ARG B 1 83 ? 13.578 16.547 5.496 1 57.28 83 ARG B O 1
ATOM 1666 N N . PRO B 1 84 ? 13.406 18.375 4.383 1 60.28 84 PRO B N 1
ATOM 1667 C CA . PRO B 1 84 ? 11.953 18.422 4.559 1 60.28 84 PRO B CA 1
ATOM 1668 C C . PRO B 1 84 ? 11.281 17.078 4.312 1 60.28 84 PRO B C 1
ATOM 1670 O O . PRO B 1 84 ? 10.422 16.656 5.094 1 60.28 84 PRO B O 1
ATOM 1673 N N . ALA B 1 85 ? 11.812 16.312 3.273 1 60.19 85 ALA B N 1
ATOM 1674 C CA . ALA B 1 85 ? 11.125 15.062 2.967 1 60.19 85 ALA B CA 1
ATOM 1675 C C . ALA B 1 85 ? 11.438 13.992 4.008 1 60.19 85 ALA B C 1
ATOM 1677 O O . ALA B 1 85 ? 10.562 13.219 4.398 1 60.19 85 ALA B O 1
ATOM 1678 N N . GLU B 1 86 ? 12.656 13.883 4.41 1 67.81 86 GLU B N 1
ATOM 1679 C CA . GLU B 1 86 ? 13.039 12.945 5.461 1 67.81 86 GLU B CA 1
ATOM 1680 C C . GLU B 1 86 ? 12.312 13.25 6.77 1 67.81 86 GLU B C 1
ATOM 1682 O O . GLU B 1 86 ? 11.922 12.336 7.492 1 67.81 86 GLU B O 1
ATOM 1687 N N . GLN B 1 87 ? 12.109 14.438 6.867 1 76.94 87 GLN B N 1
ATOM 1688 C CA . GLN B 1 87 ? 11.414 14.852 8.078 1 76.94 87 GLN B CA 1
ATOM 1689 C C . GLN B 1 87 ? 9.945 14.422 8.047 1 76.94 87 GLN B C 1
ATOM 1691 O O . GLN B 1 87 ? 9.391 14.008 9.062 1 76.94 87 GLN B O 1
ATOM 1696 N N . VAL B 1 88 ? 9.461 14.5 6.844 1 82.75 88 VAL B N 1
ATOM 1697 C CA . VAL B 1 88 ? 8.062 14.117 6.699 1 82.75 88 VAL B CA 1
ATOM 1698 C C . VAL B 1 88 ? 7.902 12.625 7.004 1 82.75 88 VAL B C 1
ATOM 1700 O O . VAL B 1 88 ? 7.051 12.242 7.809 1 82.75 88 VAL B O 1
ATOM 1703 N N . GLY B 1 89 ? 8.75 11.844 6.434 1 88.69 89 GLY B N 1
ATOM 1704 C CA . GLY B 1 89 ? 8.695 10.414 6.676 1 88.69 89 GLY B CA 1
ATOM 1705 C C . GLY B 1 89 ? 8.891 10.047 8.133 1 88.69 89 GLY B C 1
ATOM 1706 O O . GLY B 1 89 ? 8.156 9.211 8.672 1 88.69 89 GLY B O 1
ATOM 1707 N N . LYS B 1 90 ? 9.797 10.711 8.742 1 89.25 90 LYS B N 1
ATOM 1708 C CA . LYS B 1 90 ? 10.07 10.461 10.156 1 89.25 90 LYS B CA 1
ATOM 1709 C C . LYS B 1 90 ? 8.891 10.867 11.031 1 89.25 90 LYS B C 1
ATOM 1711 O O . LYS B 1 90 ? 8.555 10.188 11.992 1 89.25 90 LYS B O 1
ATOM 1716 N N . THR B 1 91 ? 8.352 11.961 10.68 1 88.25 91 THR B N 1
ATOM 1717 C CA . THR B 1 91 ? 7.18 12.422 11.422 1 88.25 91 THR B CA 1
ATOM 1718 C C . THR B 1 91 ? 6.031 11.422 11.281 1 88.25 91 THR B C 1
ATOM 1720 O O . THR B 1 91 ? 5.371 11.094 12.273 1 88.25 91 THR B O 1
ATOM 1723 N N . VAL B 1 92 ? 5.812 10.953 10.117 1 91.44 92 VAL B N 1
ATOM 1724 C CA . VAL B 1 92 ? 4.762 9.977 9.867 1 91.44 92 VAL B CA 1
ATOM 1725 C C . VAL B 1 92 ? 5.02 8.719 10.703 1 91.44 92 VAL B C 1
ATOM 1727 O O . VAL B 1 92 ? 4.105 8.203 11.352 1 91.44 92 VAL B O 1
ATOM 1730 N N . LEU B 1 93 ? 6.262 8.32 10.766 1 93.44 93 LEU B N 1
ATOM 1731 C CA . LEU B 1 93 ? 6.613 7.125 11.523 1 93.44 93 LEU B CA 1
ATOM 1732 C C . LEU B 1 93 ? 6.398 7.344 13.016 1 93.44 93 LEU B C 1
ATOM 1734 O O . LEU B 1 93 ? 5.941 6.438 13.719 1 93.44 93 LEU B O 1
ATOM 1738 N N . HIS B 1 94 ? 6.73 8.453 13.43 1 90.44 94 HIS B N 1
ATOM 1739 C CA . HIS B 1 94 ? 6.5 8.781 14.828 1 90.44 94 HIS B CA 1
ATOM 1740 C C . HIS B 1 94 ? 5.012 8.742 15.172 1 90.44 94 HIS B C 1
ATOM 1742 O O . HIS B 1 94 ? 4.625 8.188 16.203 1 90.44 94 HIS B O 1
ATOM 1748 N N . LEU B 1 95 ? 4.219 9.297 14.305 1 89 95 LEU B N 1
ATOM 1749 C CA . LEU B 1 95 ? 2.773 9.281 14.516 1 89 95 LEU B CA 1
ATOM 1750 C C . LEU B 1 95 ? 2.24 7.852 14.539 1 89 95 LEU B C 1
ATOM 1752 O O . LEU B 1 95 ? 1.418 7.504 15.391 1 89 95 LEU B O 1
ATOM 1756 N N . VAL B 1 96 ? 2.729 7.066 13.609 1 92.19 96 VAL B N 1
ATOM 1757 C CA . VAL B 1 96 ? 2.293 5.676 13.523 1 92.19 96 VAL B CA 1
ATOM 1758 C C . VAL B 1 96 ? 2.59 4.957 14.836 1 92.19 96 VAL B C 1
ATOM 1760 O O . VAL B 1 96 ? 1.732 4.25 15.375 1 92.19 96 VAL B O 1
ATOM 1763 N N . THR B 1 97 ? 3.738 5.117 15.352 1 90.94 97 THR B N 1
ATOM 1764 C CA . THR B 1 97 ? 4.18 4.43 16.547 1 90.94 97 THR B CA 1
ATOM 1765 C C . THR B 1 97 ? 3.457 4.973 17.781 1 90.94 97 THR B C 1
ATOM 1767 O O . THR B 1 97 ? 3.008 4.203 18.641 1 90.94 97 THR B O 1
ATOM 1770 N N . ASP B 1 98 ? 3.283 6.234 17.844 1 89.81 98 ASP B N 1
ATOM 1771 C CA . ASP B 1 98 ? 2.783 6.898 19.047 1 89.81 98 ASP B CA 1
ATOM 1772 C C . ASP B 1 98 ? 1.264 6.797 19.141 1 89.81 98 ASP B C 1
ATOM 1774 O O . ASP B 1 98 ? 0.704 6.766 20.234 1 89.81 98 ASP B O 1
ATOM 1778 N N . ARG B 1 99 ? 0.583 6.781 18 1 88.88 99 ARG B N 1
ATOM 1779 C CA . ARG B 1 99 ? -0.871 6.898 18.031 1 88.88 99 ARG B CA 1
ATOM 1780 C C . ARG B 1 99 ? -1.537 5.609 17.562 1 88.88 99 ARG B C 1
ATOM 1782 O O . ARG B 1 99 ? -2.766 5.52 17.516 1 88.88 99 ARG B O 1
ATOM 1789 N N . GLY B 1 100 ? -0.763 4.609 17.156 1 90.62 100 GLY B N 1
ATOM 1790 C CA . GLY B 1 100 ? -1.266 3.266 16.922 1 90.62 100 GLY B CA 1
ATOM 1791 C C . GLY B 1 100 ? -1.972 3.115 15.586 1 90.62 100 GLY B C 1
ATOM 1792 O O . GLY B 1 100 ? -2.955 2.381 15.484 1 90.62 100 GLY B O 1
ATOM 1793 N N . TYR B 1 101 ? -1.635 3.898 14.617 1 92.62 101 TYR B N 1
ATOM 1794 C CA . TYR B 1 101 ? -2.172 3.674 13.281 1 92.62 101 TYR B CA 1
ATOM 1795 C C . TYR B 1 101 ? -1.77 2.299 12.758 1 92.62 101 TYR B C 1
ATOM 1797 O O . TYR B 1 101 ? -0.641 1.853 12.969 1 92.62 101 TYR B O 1
ATOM 1805 N N . ASP B 1 102 ? -2.713 1.687 12.125 1 95.12 102 ASP B N 1
ATOM 1806 C CA . ASP B 1 102 ? -2.404 0.335 11.664 1 95.12 102 ASP B CA 1
ATOM 1807 C C . ASP B 1 102 ? -2.338 0.272 10.141 1 95.12 102 ASP B C 1
ATOM 1809 O O . ASP B 1 102 ? -2.201 -0.809 9.562 1 95.12 102 ASP B O 1
ATOM 1813 N N . HIS B 1 103 ? -2.412 1.412 9.492 1 96.75 103 HIS B N 1
ATOM 1814 C CA . HIS B 1 103 ? -2.234 1.518 8.047 1 96.75 103 HIS B CA 1
ATOM 1815 C C . HIS B 1 103 ? -1.884 2.943 7.641 1 96.75 103 HIS B C 1
ATOM 1817 O O . HIS B 1 103 ? -2.402 3.904 8.211 1 96.75 103 HIS B O 1
ATOM 1823 N N . VAL B 1 104 ? -1.013 3.049 6.703 1 96.69 104 VAL B N 1
ATOM 1824 C CA . VAL B 1 104 ? -0.69 4.348 6.121 1 96.69 104 VAL B CA 1
ATOM 1825 C C . VAL B 1 104 ? -1.022 4.344 4.629 1 96.69 104 VAL B C 1
ATOM 1827 O O . VAL B 1 104 ? -0.725 3.375 3.924 1 96.69 104 VAL B O 1
ATOM 1830 N N . VAL B 1 105 ? -1.691 5.359 4.145 1 96.62 105 VAL B N 1
ATOM 1831 C CA . VAL B 1 105 ? -1.95 5.562 2.723 1 96.62 105 VAL B CA 1
ATOM 1832 C C . VAL B 1 105 ? -1.293 6.859 2.256 1 96.62 105 VAL B C 1
ATOM 1834 O O . VAL B 1 105 ? -1.593 7.934 2.777 1 96.62 105 VAL B O 1
ATOM 1837 N N . MET B 1 106 ? -0.421 6.75 1.304 1 96 106 MET B N 1
ATOM 1838 C CA . MET B 1 106 ? 0.28 7.961 0.88 1 96 106 MET B CA 1
ATOM 1839 C C . MET B 1 106 ? 0.571 7.926 -0.616 1 96 106 MET B C 1
ATOM 1841 O O . MET B 1 106 ? 0.452 6.875 -1.251 1 96 106 MET B O 1
ATOM 1845 N N . GLY B 1 107 ? 0.883 9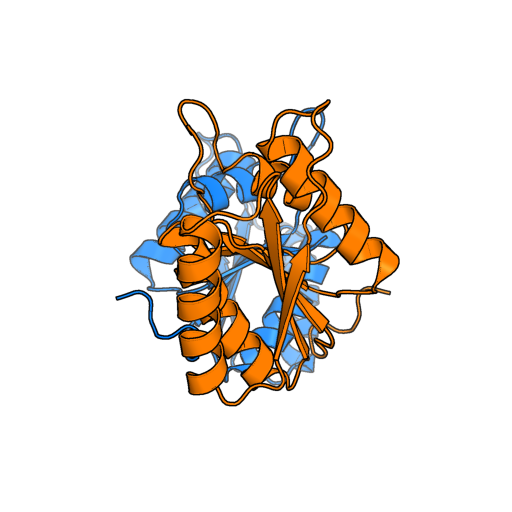.062 -1.149 1 95.44 107 GLY B N 1
ATOM 1846 C CA . GLY B 1 107 ? 1.165 9.188 -2.57 1 95.44 107 GLY B CA 1
ATOM 1847 C C . GLY B 1 107 ? 2.539 8.672 -2.953 1 95.44 107 GLY B C 1
ATOM 1848 O O . GLY B 1 107 ? 3.48 8.75 -2.162 1 95.44 107 GLY B O 1
ATOM 1849 N N . HIS B 1 108 ? 2.648 8.227 -4.188 1 92.19 108 HIS B N 1
ATOM 1850 C CA . HIS B 1 108 ? 3.904 7.766 -4.762 1 92.19 108 HIS B CA 1
ATOM 1851 C C . HIS B 1 108 ? 4.906 8.906 -4.891 1 92.19 108 HIS B C 1
ATOM 1853 O O . HIS B 1 108 ? 6.082 8.75 -4.547 1 92.19 108 HIS B O 1
ATOM 1859 N N . HIS B 1 109 ? 4.363 9.992 -5.387 1 87.31 109 HIS B N 1
ATOM 1860 C CA . HIS B 1 109 ? 5.172 11.195 -5.527 1 87.31 109 HIS B CA 1
ATOM 1861 C C . HIS B 1 109 ? 4.535 12.375 -4.793 1 87.31 109 HIS B C 1
ATOM 1863 O O . HIS B 1 109 ? 3.336 12.359 -4.512 1 87.31 109 HIS B O 1
ATOM 1869 N N . GLY B 1 110 ? 5.41 13.312 -4.348 1 81.38 110 GLY B N 1
ATOM 1870 C CA . GLY B 1 110 ? 4.945 14.539 -3.713 1 81.38 110 GLY B CA 1
ATOM 1871 C C . GLY B 1 110 ? 5.395 15.797 -4.434 1 81.38 110 GLY B C 1
ATOM 1872 O O . GLY B 1 110 ? 5.574 15.781 -5.656 1 81.38 110 GLY B O 1
ATOM 1873 N N . SER B 1 111 ? 5.328 16.766 -3.689 1 75 111 SER B N 1
ATOM 1874 C CA . SER B 1 111 ? 5.645 18.078 -4.254 1 75 111 SER B CA 1
ATOM 1875 C C . SER B 1 111 ? 7.148 18.266 -4.41 1 75 111 SER B C 1
ATOM 1877 O O . SER B 1 111 ? 7.598 19.203 -5.062 1 75 111 SER B O 1
ATOM 1879 N N . GLY B 1 112 ? 7.848 17.312 -3.975 1 73.19 112 GLY B N 1
ATOM 1880 C CA . GLY B 1 112 ? 9.289 17.469 -4.02 1 73.19 112 GLY B CA 1
ATOM 1881 C C . GLY B 1 112 ? 9.906 17 -5.324 1 73.19 112 GLY B C 1
ATOM 1882 O O . GLY B 1 112 ? 9.18 16.672 -6.27 1 73.19 112 GLY B O 1
ATOM 1883 N N . THR B 1 113 ? 11.18 17.375 -5.504 1 63.62 113 THR B N 1
ATOM 1884 C CA . THR B 1 113 ? 11.945 16.969 -6.676 1 63.62 113 THR B CA 1
ATOM 1885 C C . THR B 1 113 ? 12.312 15.492 -6.602 1 63.62 113 THR B C 1
ATOM 1887 O O . THR B 1 113 ? 12.594 14.977 -5.52 1 63.62 113 THR B O 1
ATOM 1890 N N . PHE B 1 114 ? 11.844 14.742 -7.645 1 64.69 114 PHE B N 1
ATOM 1891 C CA . PHE B 1 114 ? 12.062 13.297 -7.641 1 64.69 114 PHE B CA 1
ATOM 1892 C C . PHE B 1 114 ? 12.977 12.891 -8.789 1 64.69 114 PHE B C 1
ATOM 1894 O O . PHE B 1 114 ? 12.516 12.352 -9.797 1 64.69 114 PHE B O 1
ATOM 1901 N N . GLU B 1 115 ? 14.094 13.445 -8.945 1 58.84 115 GLU B N 1
ATOM 1902 C CA . GLU B 1 115 ? 14.922 13.156 -10.109 1 58.84 115 GLU B CA 1
ATOM 1903 C C . GLU B 1 115 ? 15.461 11.727 -10.055 1 58.84 115 GLU B C 1
ATOM 1905 O O . GLU B 1 115 ? 15.633 11.086 -11.094 1 58.84 115 GLU B O 1
ATOM 1910 N N . ARG B 1 116 ? 15.773 11.281 -8.891 1 61.22 116 ARG B N 1
ATOM 1911 C CA . ARG B 1 116 ? 16.5 10.016 -8.883 1 61.22 116 ARG B CA 1
ATOM 1912 C C . ARG B 1 116 ? 15.805 8.984 -8.008 1 61.22 116 ARG B C 1
ATOM 1914 O O . ARG B 1 116 ? 16.328 7.883 -7.805 1 61.22 116 ARG B O 1
ATOM 1921 N N . ALA B 1 117 ? 14.68 9.43 -7.504 1 65.06 117 ALA B N 1
ATOM 1922 C CA . ALA B 1 117 ? 14.109 8.5 -6.527 1 65.06 117 ALA B CA 1
ATOM 1923 C C . ALA B 1 117 ? 13.07 7.59 -7.176 1 65.06 117 ALA B C 1
ATOM 1925 O O . ALA B 1 117 ? 12.375 7.992 -8.109 1 65.06 117 ALA B O 1
ATOM 1926 N N . LEU B 1 118 ? 13.102 6.316 -6.785 1 73.88 118 LEU B N 1
ATOM 1927 C CA . LEU B 1 118 ? 12.125 5.359 -7.289 1 73.88 118 LEU B CA 1
ATOM 1928 C C . LEU B 1 118 ? 10.719 5.719 -6.828 1 73.88 118 LEU B C 1
ATOM 1930 O O . LEU B 1 118 ? 9.75 5.543 -7.574 1 73.88 118 LEU B O 1
ATOM 1934 N N . ILE B 1 119 ? 10.711 6.27 -5.59 1 86.25 119 ILE B N 1
ATOM 1935 C CA . ILE B 1 119 ? 9.484 6.797 -5 1 86.25 119 ILE B CA 1
ATOM 1936 C C . ILE B 1 119 ? 9.812 8.016 -4.141 1 86.25 119 ILE B C 1
ATOM 1938 O O . ILE B 1 119 ? 10.977 8.336 -3.922 1 86.25 119 ILE B O 1
ATOM 1942 N N . GLY B 1 120 ? 8.867 8.844 -3.883 1 88.19 120 GLY B N 1
ATOM 1943 C CA . GLY B 1 120 ? 9.109 9.992 -3.033 1 88.19 120 GLY B CA 1
ATOM 1944 C C . GLY B 1 120 ? 9.859 9.648 -1.759 1 88.19 120 GLY B C 1
ATOM 1945 O O . GLY B 1 120 ? 9.695 8.555 -1.213 1 88.19 120 GLY B O 1
ATOM 1946 N N . SER B 1 121 ? 10.539 10.578 -1.298 1 86.75 121 SER B N 1
ATOM 1947 C CA . SER B 1 121 ? 11.438 10.367 -0.163 1 86.75 121 SER B CA 1
ATOM 1948 C C . SER B 1 121 ? 10.648 10.047 1.104 1 86.75 121 SER B C 1
ATOM 1950 O O . SER B 1 121 ? 11.086 9.227 1.918 1 86.75 121 SER B O 1
ATOM 1952 N N . ALA B 1 122 ? 9.523 10.656 1.339 1 89.44 122 ALA B N 1
ATOM 1953 C CA . ALA B 1 122 ? 8.711 10.352 2.51 1 89.44 122 ALA B CA 1
ATOM 1954 C C . ALA B 1 122 ? 8.156 8.93 2.432 1 89.44 122 ALA B C 1
ATOM 1956 O O . ALA B 1 122 ? 8.203 8.18 3.41 1 89.44 122 ALA B O 1
ATOM 1957 N N . ALA B 1 123 ? 7.652 8.664 1.259 1 92 123 ALA B N 1
ATOM 1958 C CA . ALA B 1 123 ? 7.129 7.312 1.05 1 92 123 ALA B CA 1
ATOM 1959 C C . ALA B 1 123 ? 8.227 6.266 1.236 1 92 123 ALA B C 1
ATOM 1961 O O . ALA B 1 123 ? 7.996 5.223 1.855 1 92 123 ALA B O 1
ATOM 1962 N N . GLU B 1 124 ? 9.344 6.574 0.729 1 90.94 124 GLU B N 1
ATOM 1963 C CA . GLU B 1 124 ? 10.477 5.668 0.874 1 90.94 124 GLU B CA 1
ATOM 1964 C C . GLU B 1 124 ? 10.805 5.422 2.344 1 90.94 124 GLU B C 1
ATOM 1966 O O . GLU B 1 124 ? 10.969 4.273 2.766 1 90.94 124 GLU B O 1
ATOM 1971 N N . THR B 1 125 ? 10.867 6.449 3.078 1 89.88 125 THR B N 1
ATOM 1972 C CA . THR B 1 125 ? 11.195 6.363 4.496 1 89.88 125 THR B CA 1
ATOM 1973 C C . THR B 1 125 ? 10.164 5.516 5.242 1 89.88 125 THR B C 1
ATOM 1975 O O . THR B 1 125 ? 10.523 4.652 6.043 1 89.88 125 THR B O 1
ATOM 1978 N N . VAL B 1 126 ? 8.961 5.672 4.98 1 93.94 126 VAL B N 1
ATOM 1979 C CA . VAL B 1 126 ? 7.887 4.992 5.691 1 93.94 126 VAL B CA 1
ATOM 1980 C C . VAL B 1 126 ? 7.859 3.516 5.297 1 93.94 126 VAL B C 1
ATOM 1982 O O . VAL B 1 126 ? 7.754 2.639 6.156 1 93.94 126 VAL B O 1
ATOM 1985 N N . VAL B 1 127 ? 7.98 3.252 4 1 94 127 VAL B N 1
ATOM 1986 C CA . VAL B 1 127 ? 7.953 1.878 3.514 1 94 127 VAL B CA 1
ATOM 1987 C C . VAL B 1 127 ? 9.164 1.116 4.043 1 94 127 VAL B C 1
ATOM 1989 O O . VAL B 1 127 ? 9.047 -0.038 4.461 1 94 127 VAL B O 1
ATOM 1992 N N . GLU B 1 128 ? 10.25 1.779 4.055 1 91.06 128 GLU B N 1
ATOM 1993 C CA . GLU B 1 128 ? 11.492 1.146 4.496 1 91.06 128 GLU B CA 1
ATOM 1994 C C . GLU B 1 128 ? 11.406 0.74 5.965 1 91.06 128 GLU B C 1
ATOM 1996 O O . GLU B 1 128 ? 11.984 -0.273 6.367 1 91.06 128 GLU B O 1
ATOM 2001 N N . ALA B 1 129 ? 10.742 1.463 6.738 1 92.62 129 ALA B N 1
ATOM 2002 C CA . ALA B 1 129 ? 10.688 1.235 8.18 1 92.62 129 ALA B CA 1
ATOM 2003 C C . ALA B 1 129 ? 9.938 -0.054 8.508 1 92.62 129 ALA B C 1
ATOM 2005 O O . ALA B 1 129 ? 10.094 -0.611 9.594 1 92.62 129 ALA B O 1
ATOM 2006 N N . ASP B 1 130 ? 9.031 -0.483 7.523 1 92.75 130 ASP B N 1
ATOM 2007 C CA . ASP B 1 130 ? 8.398 -1.798 7.617 1 92.75 130 ASP B CA 1
ATOM 2008 C C . ASP B 1 130 ? 7.637 -1.949 8.93 1 92.75 130 ASP B C 1
ATOM 2010 O O . ASP B 1 130 ? 7.711 -2.992 9.586 1 92.75 130 ASP B O 1
ATOM 2014 N N . ARG B 1 131 ? 6.852 -0.93 9.375 1 94 131 ARG B N 1
ATOM 2015 C CA . ARG B 1 131 ? 6.195 -0.951 10.68 1 94 131 ARG B CA 1
ATOM 2016 C C . ARG B 1 131 ? 4.742 -1.389 10.555 1 94 131 ARG B C 1
ATOM 2018 O O . ARG B 1 131 ? 4.246 -2.162 11.375 1 94 131 ARG B O 1
ATOM 2025 N N . VAL B 1 132 ? 4.074 -0.859 9.617 1 96.38 132 VAL B N 1
ATOM 2026 C CA . VAL B 1 132 ? 2.67 -1.144 9.336 1 96.38 132 VAL B CA 1
ATOM 2027 C C . VAL B 1 132 ? 2.465 -1.289 7.832 1 96.38 132 VAL B C 1
ATOM 2029 O O . VAL B 1 132 ? 3.314 -0.875 7.039 1 96.38 132 VAL B O 1
ATOM 2032 N N . PRO B 1 133 ? 1.358 -1.879 7.395 1 97.56 133 PRO B N 1
ATOM 2033 C CA . PRO B 1 133 ? 1.06 -1.857 5.961 1 97.56 133 PRO B CA 1
ATOM 2034 C C . PRO B 1 133 ? 0.959 -0.44 5.398 1 97.56 133 PRO B C 1
ATOM 2036 O O . PRO B 1 133 ? 0.424 0.453 6.059 1 97.56 133 PRO B O 1
ATOM 2039 N N . VAL B 1 134 ? 1.578 -0.26 4.246 1 97.31 134 VAL B N 1
ATOM 2040 C CA . VAL B 1 134 ? 1.569 1.035 3.574 1 97.31 134 VAL B CA 1
ATOM 2041 C C . VAL B 1 134 ? 1.005 0.883 2.164 1 97.31 134 VAL B C 1
ATOM 2043 O O . VAL B 1 134 ? 1.448 0.021 1.4 1 97.31 134 VAL B O 1
ATOM 2046 N N . THR B 1 135 ? 0.01 1.63 1.887 1 97.56 135 THR B N 1
ATOM 2047 C CA . THR B 1 135 ? -0.482 1.708 0.516 1 97.56 135 THR B CA 1
ATOM 2048 C C . THR B 1 135 ? 0.097 2.928 -0.198 1 97.56 135 THR B C 1
ATOM 2050 O O . THR B 1 135 ? -0.052 4.059 0.272 1 97.56 135 THR B O 1
ATOM 2053 N N . ILE B 1 136 ? 0.741 2.664 -1.282 1 96.94 136 ILE B N 1
ATOM 2054 C CA . ILE B 1 136 ? 1.284 3.713 -2.139 1 96.94 136 ILE B CA 1
ATOM 2055 C C . ILE B 1 136 ? 0.366 3.924 -3.34 1 96.94 136 ILE B C 1
ATOM 2057 O O . ILE B 1 136 ? 0.099 2.988 -4.098 1 96.94 136 ILE B O 1
ATOM 2061 N N . VAL B 1 137 ? -0.053 5.137 -3.5 1 97.06 137 VAL B N 1
ATOM 2062 C CA . VAL B 1 137 ? -1.042 5.461 -4.523 1 97.06 137 VAL B CA 1
ATOM 2063 C C . VAL B 1 137 ? -0.391 6.297 -5.625 1 97.06 137 VAL B C 1
ATOM 2065 O O . VAL B 1 137 ? 0.324 7.258 -5.34 1 97.06 137 VAL B O 1
ATOM 2068 N N . PRO B 1 138 ? -0.587 5.906 -6.852 1 94.5 138 PRO B N 1
ATOM 2069 C CA . PRO B 1 138 ? -0.021 6.676 -7.961 1 94.5 138 PRO B CA 1
ATOM 2070 C C . PRO B 1 138 ? -0.654 8.055 -8.102 1 94.5 138 PRO B C 1
ATOM 2072 O O . PRO B 1 138 ? -1.795 8.266 -7.684 1 94.5 138 PRO B O 1
#

Organism: NCBI:txid1604004

Secondary structure (DSSP, 8-state):
----TT---EEEEE--SSHHHHHHHHHHHHHHHHHT-EEEEEEE-SS--HHHHHHHHHHHHHHHHHT--EEEEEE----TTS-HHHHHHHHHHHHHHHHT--EEEEESS-SS--SS-SS-HHHHHHHHHTSS-EEEE-/----TT---EEEEE--SSHHHHHHHHHHHHHHHHHT-EEEEEEEESS--HHHHHHHHHHHHHHHHHT--EEEEEEE---TTS-HHHHHHHHHHHHHHHHT--EEEEESS-SS--SS-SS-HHHHHHHHHTSS-EEEE-

pLDDT: mean 80.49, std 15.27, range [28.22, 97.56]